Protein AF-A0AAN9AWD2-F1 (afdb_monomer)

Radius of gyration: 81.18 Å; Cα contacts (8 Å, |Δi|>4): 5; chains: 1; bounding box: 191×48×240 Å

Secondary structure (DSSP, 8-state):
--SHHHHHHHHHHHHHHHHHHHHHHHHHHHHHHHHHHHHHHHHHHHHHHHHHHHHHHHHHHHHHHHHHHHHHHHHHHHHHHHHHHHHHHHHHHHHHHHHHHHHHHHHHHHHHHHHHHHHHHHHHHHHHHHHHHHHHHSHHHHHHHHHHHHHHHHHHHHHHHHHHHHHHHHHHHHHHHHS-HHHHHHHHHHHHHHHHHHHHHHHHHHHHHHHHHHHHHHHHHHHTTS------------------------------------------------------------SSHHHHHHHHHHHHHHHHHHHHHHHHHHHHHTS-----------

Structure (mmCIF, N/CA/C/O backbone):
data_AF-A0AAN9AWD2-F1
#
_entry.id   AF-A0AAN9AWD2-F1
#
loop_
_atom_site.group_PDB
_atom_site.id
_atom_site.type_symbol
_atom_site.label_atom_id
_atom_site.label_alt_id
_atom_site.label_comp_id
_atom_site.label_asym_id
_atom_site.label_entity_id
_atom_site.label_seq_id
_atom_site.pdbx_PDB_ins_code
_atom_site.Cartn_x
_atom_site.Cartn_y
_atom_site.Cartn_z
_atom_site.occupancy
_atom_site.B_iso_or_equiv
_atom_site.auth_seq_id
_atom_site.auth_comp_id
_atom_site.auth_asym_id
_atom_site.auth_atom_id
_atom_site.pdbx_PDB_model_num
ATOM 1 N N . MET A 1 1 ? 72.866 20.841 -129.021 1.00 46.72 1 MET A N 1
ATOM 2 C CA . MET A 1 1 ? 72.212 21.629 -127.954 1.00 46.72 1 MET A CA 1
ATOM 3 C C . MET A 1 1 ? 70.687 21.630 -128.129 1.00 46.72 1 MET A C 1
ATOM 5 O O . MET A 1 1 ? 70.101 22.679 -128.305 1.00 46.72 1 MET A O 1
ATOM 9 N N . ALA A 1 2 ? 70.041 20.459 -128.123 1.00 48.72 2 ALA A N 1
ATOM 10 C CA . ALA A 1 2 ? 68.567 20.338 -128.144 1.00 48.72 2 ALA A CA 1
ATOM 11 C C . ALA A 1 2 ? 68.062 19.180 -127.250 1.00 48.72 2 ALA A C 1
ATOM 13 O O . ALA A 1 2 ? 66.876 18.881 -127.195 1.00 48.72 2 ALA A O 1
ATOM 14 N N . VAL A 1 3 ? 68.982 18.507 -126.545 1.00 50.22 3 VAL A N 1
ATOM 15 C CA . VAL A 1 3 ? 68.694 17.358 -125.669 1.00 50.22 3 VAL A CA 1
ATOM 16 C C . VAL A 1 3 ? 68.684 17.779 -124.191 1.00 50.22 3 VAL A C 1
ATOM 18 O O . VAL A 1 3 ? 67.943 17.205 -123.405 1.00 50.22 3 VAL A O 1
ATOM 21 N N . GLN A 1 4 ? 69.406 18.845 -123.820 1.00 47.97 4 GLN A N 1
ATOM 22 C CA . GLN A 1 4 ? 69.358 19.425 -122.467 1.00 47.97 4 GLN A CA 1
ATOM 23 C C . GLN A 1 4 ? 68.056 20.196 -122.182 1.00 47.97 4 GLN A C 1
ATOM 25 O O . GLN A 1 4 ? 67.620 20.247 -121.039 1.00 47.97 4 GLN A O 1
ATOM 30 N N . GLU A 1 5 ? 67.386 20.722 -123.209 1.00 47.81 5 GLU A N 1
ATOM 31 C CA . GLU A 1 5 ? 66.141 21.492 -123.057 1.00 47.81 5 GLU A CA 1
ATOM 32 C C . GLU A 1 5 ? 64.907 20.589 -122.860 1.00 47.81 5 GLU A C 1
ATOM 34 O O . GLU A 1 5 ? 63.977 20.938 -122.139 1.00 47.81 5 GLU A O 1
ATOM 39 N N . LYS A 1 6 ? 64.935 19.357 -123.395 1.00 51.22 6 LYS A N 1
ATOM 40 C CA . LYS A 1 6 ? 63.897 18.344 -123.132 1.00 51.22 6 LYS A CA 1
ATOM 41 C C . LYS A 1 6 ? 63.982 17.717 -121.737 1.00 51.22 6 LYS A C 1
ATOM 43 O O . LYS A 1 6 ? 62.965 17.247 -121.242 1.00 51.22 6 LYS A O 1
ATOM 48 N N . MET A 1 7 ? 65.148 17.735 -121.086 1.00 51.00 7 MET A N 1
ATOM 49 C CA . MET A 1 7 ? 65.260 17.324 -119.680 1.00 51.00 7 MET A CA 1
ATOM 50 C C . MET A 1 7 ? 64.740 18.407 -118.720 1.00 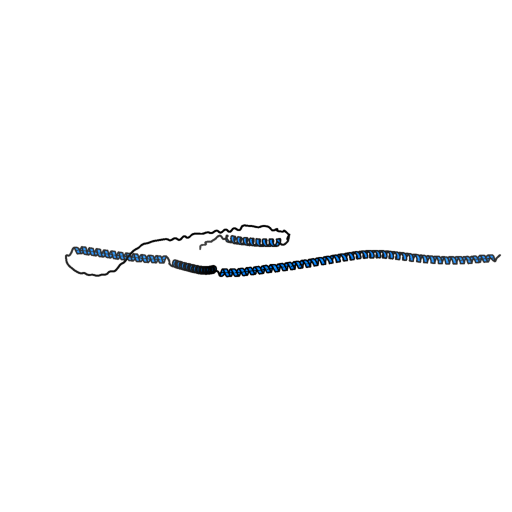51.00 7 MET A C 1
ATOM 52 O O . MET A 1 7 ? 64.152 18.059 -117.704 1.00 51.00 7 MET A O 1
ATOM 56 N N . ALA A 1 8 ? 64.852 19.693 -119.075 1.00 52.12 8 ALA A N 1
ATOM 57 C CA . ALA A 1 8 ? 64.341 20.810 -118.268 1.00 52.12 8 ALA A CA 1
ATOM 58 C C . ALA A 1 8 ? 62.799 20.948 -118.286 1.00 52.12 8 ALA A C 1
ATOM 60 O O . ALA A 1 8 ? 62.205 21.447 -117.332 1.00 52.12 8 ALA A O 1
ATOM 61 N N . LEU A 1 9 ? 62.133 20.482 -119.351 1.00 53.22 9 LEU A N 1
ATOM 62 C CA . LEU A 1 9 ? 60.664 20.439 -119.436 1.00 53.22 9 LEU A CA 1
ATOM 63 C C . LEU A 1 9 ? 60.051 19.224 -118.720 1.00 53.22 9 LEU A C 1
ATOM 65 O O . LEU A 1 9 ? 58.934 19.321 -118.222 1.00 53.22 9 LEU A O 1
ATOM 69 N N . ASN A 1 10 ? 60.785 18.112 -118.598 1.00 54.84 10 ASN A N 1
ATOM 70 C CA . ASN A 1 10 ? 60.328 16.952 -117.823 1.00 54.84 10 ASN A CA 1
ATOM 71 C C . ASN A 1 10 ? 60.440 17.196 -116.306 1.00 54.84 10 ASN A C 1
ATOM 73 O O . ASN A 1 10 ? 59.577 16.766 -115.550 1.00 54.84 10 ASN A O 1
ATOM 77 N N . THR A 1 11 ? 61.427 17.987 -115.864 1.00 57.00 11 THR A N 1
ATOM 78 C CA . THR A 1 11 ? 61.568 18.378 -114.450 1.00 57.00 11 THR A CA 1
ATOM 79 C C . THR A 1 11 ? 60.436 19.270 -113.935 1.00 57.00 11 THR A C 1
ATOM 81 O O . THR A 1 11 ? 60.184 19.278 -112.736 1.00 57.00 11 THR A O 1
ATOM 84 N N . GLY A 1 12 ? 59.742 20.011 -114.811 1.00 64.38 12 GLY A N 1
ATOM 85 C CA . GLY A 1 12 ? 58.582 20.828 -114.427 1.00 64.38 12 GLY A CA 1
ATOM 86 C C . GLY A 1 12 ? 57.340 19.988 -114.114 1.00 64.38 12 GLY A C 1
ATOM 87 O O . GLY A 1 12 ? 56.698 20.200 -113.092 1.00 64.38 12 GLY A O 1
ATOM 88 N N . SER A 1 13 ? 57.056 18.972 -114.939 1.00 72.94 13 SER A N 1
ATOM 89 C CA . SER A 1 13 ? 55.942 18.040 -114.703 1.00 72.94 13 SER A CA 1
ATOM 90 C C . SER A 1 13 ? 56.164 17.160 -113.466 1.00 72.94 13 SER A C 1
ATOM 92 O O . SER A 1 13 ? 55.209 16.856 -112.752 1.00 72.94 13 SER A O 1
ATOM 94 N N . ASP A 1 14 ? 57.412 16.765 -113.195 1.00 76.12 14 ASP A N 1
ATOM 95 C CA . ASP A 1 14 ? 57.769 16.004 -111.991 1.00 76.12 14 ASP A CA 1
ATOM 96 C C . ASP A 1 14 ? 57.648 16.866 -110.718 1.00 76.12 14 ASP A C 1
ATOM 98 O O . ASP A 1 14 ? 57.223 16.373 -109.671 1.00 76.12 14 ASP A O 1
ATOM 102 N N . LEU A 1 15 ? 57.960 18.166 -110.811 1.00 83.31 15 LEU A N 1
ATOM 103 C CA . LEU A 1 15 ? 57.807 19.122 -109.712 1.00 83.31 15 LEU A CA 1
ATOM 104 C C . LEU A 1 15 ? 56.331 19.359 -109.365 1.00 83.31 15 LEU A C 1
ATOM 106 O O . LEU A 1 15 ? 55.978 19.331 -108.189 1.00 83.31 15 LEU A O 1
ATOM 110 N N . ASP A 1 16 ? 55.462 19.526 -110.363 1.00 85.38 16 ASP A N 1
ATOM 111 C CA . ASP A 1 16 ? 54.024 19.708 -110.135 1.00 85.38 16 ASP A CA 1
ATOM 112 C C . ASP A 1 16 ? 53.381 18.457 -109.522 1.00 85.38 16 ASP A C 1
ATOM 114 O O . ASP A 1 16 ? 52.577 18.567 -108.594 1.00 85.38 16 ASP A O 1
ATOM 118 N N . SER A 1 17 ? 53.765 17.257 -109.977 1.00 88.31 17 SER A N 1
ATOM 119 C CA . SER A 1 17 ? 53.310 16.004 -109.359 1.00 88.31 17 SER A CA 1
ATOM 120 C C . SER A 1 17 ? 53.777 15.882 -107.906 1.00 88.31 17 SER A C 1
ATOM 122 O O . SER A 1 17 ? 53.026 15.393 -107.059 1.00 88.31 17 SER A O 1
ATOM 124 N N . LEU A 1 18 ? 55.001 16.324 -107.602 1.00 89.69 18 LEU A N 1
ATOM 125 C CA . LEU A 1 18 ? 55.528 16.340 -106.240 1.00 89.69 18 LEU A CA 1
ATOM 126 C C . LEU A 1 18 ? 54.767 17.338 -105.356 1.00 89.69 18 LEU A C 1
ATOM 128 O O . LEU A 1 18 ? 54.410 16.990 -104.233 1.00 89.69 18 LEU A O 1
ATOM 132 N N . ILE A 1 19 ? 54.469 18.539 -105.863 1.00 91.00 19 ILE A N 1
ATOM 133 C CA . ILE A 1 19 ? 53.670 19.549 -105.151 1.00 91.00 19 ILE A CA 1
ATOM 134 C C . ILE A 1 19 ? 52.285 18.989 -104.813 1.00 91.00 19 ILE A C 1
ATOM 136 O O . ILE A 1 19 ? 51.908 19.003 -103.646 1.00 91.00 19 ILE A O 1
ATOM 140 N N . HIS A 1 20 ? 51.569 18.406 -105.781 1.00 91.81 20 HIS A N 1
ATOM 141 C CA . HIS A 1 20 ? 50.245 17.820 -105.533 1.00 91.81 20 HIS A CA 1
ATOM 142 C C . HIS A 1 20 ? 50.298 16.649 -104.535 1.00 91.81 20 HIS A C 1
ATOM 144 O O . HIS A 1 20 ? 49.398 16.505 -103.707 1.00 91.81 20 HIS A O 1
ATOM 150 N N . SER A 1 21 ? 51.350 15.821 -104.576 1.00 94.62 21 SER A N 1
ATOM 151 C CA . SER A 1 21 ? 51.555 14.744 -103.596 1.00 94.62 21 SER A CA 1
ATOM 152 C C . SER A 1 21 ? 51.760 15.300 -102.187 1.00 94.62 21 SER A C 1
ATOM 154 O O . SER A 1 21 ? 51.121 14.835 -101.246 1.00 94.62 21 SER A O 1
ATOM 156 N N . LEU A 1 22 ? 52.608 16.323 -102.041 1.00 95.00 22 LEU A N 1
ATOM 157 C CA . LEU A 1 22 ? 52.864 16.978 -100.758 1.00 95.00 22 LEU A CA 1
ATOM 158 C C . LEU A 1 22 ? 51.624 17.710 -100.231 1.00 95.00 22 LEU A C 1
ATOM 160 O O . LEU A 1 22 ? 51.347 17.660 -99.035 1.00 95.00 22 LEU A O 1
ATOM 164 N N . GLU A 1 23 ? 50.849 18.358 -101.101 1.00 94.12 23 GLU A N 1
ATOM 165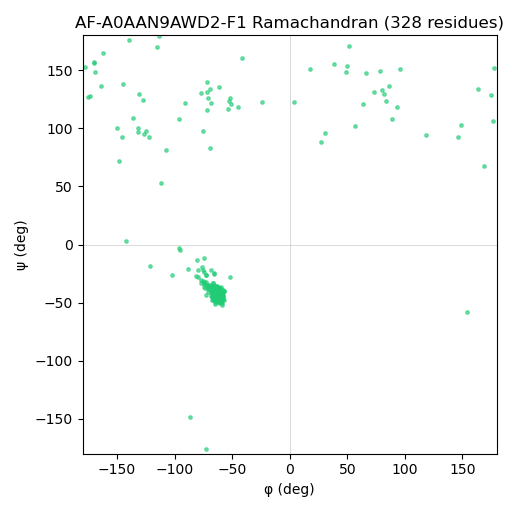 C CA . GLU A 1 23 ? 49.574 18.985 -100.741 1.00 94.12 23 GLU A CA 1
ATOM 166 C C . GLU A 1 23 ? 48.555 17.949 -100.266 1.00 94.12 23 GLU A C 1
ATOM 168 O O . GLU A 1 23 ? 47.894 18.156 -99.246 1.00 94.12 23 GLU A O 1
ATOM 173 N N . TYR A 1 24 ? 48.455 16.813 -100.959 1.00 96.25 24 TYR A N 1
ATOM 174 C CA . TYR A 1 24 ? 47.596 15.711 -100.544 1.00 96.25 24 TYR A CA 1
ATOM 175 C C . TYR A 1 24 ? 48.033 15.134 -99.193 1.00 96.25 24 TYR A C 1
ATOM 177 O O . TYR A 1 24 ? 47.199 14.979 -98.301 1.00 96.25 24 TYR A O 1
ATOM 185 N N . GLU A 1 25 ? 49.325 14.859 -99.005 1.00 96.06 25 GLU A N 1
ATOM 186 C CA . GLU A 1 25 ? 49.872 14.393 -97.726 1.00 96.06 25 GLU A CA 1
ATOM 187 C C . GLU A 1 25 ? 49.603 15.395 -96.599 1.00 96.06 25 GLU A C 1
ATOM 189 O O . GLU A 1 25 ? 49.127 15.004 -95.536 1.00 96.06 25 GLU A O 1
ATOM 194 N N . ASN A 1 26 ? 49.810 16.693 -96.838 1.00 96.44 26 ASN A N 1
ATOM 195 C CA . ASN A 1 26 ? 49.506 17.749 -95.874 1.00 96.44 26 ASN A CA 1
ATOM 196 C C . ASN A 1 26 ? 48.014 17.763 -95.505 1.00 96.44 26 ASN A C 1
ATOM 198 O O . ASN A 1 26 ? 47.667 17.772 -94.326 1.00 96.44 26 ASN A O 1
ATOM 202 N N . GLN A 1 27 ? 47.114 17.643 -96.485 1.00 96.12 27 GLN A N 1
ATOM 203 C CA . GLN A 1 27 ? 45.680 17.501 -96.213 1.00 96.12 27 GLN A CA 1
ATOM 204 C C . GLN A 1 27 ? 45.360 16.254 -95.374 1.00 96.12 27 GLN A C 1
ATOM 206 O O . GLN A 1 27 ? 44.469 16.308 -94.522 1.00 96.12 27 GLN A O 1
ATOM 211 N N . GLN A 1 28 ? 46.064 15.134 -95.580 1.00 97.31 28 GLN A N 1
ATOM 212 C CA . GLN A 1 28 ? 45.913 13.955 -94.720 1.00 97.31 28 GLN A CA 1
ATOM 213 C C . GLN A 1 28 ? 46.422 14.226 -93.298 1.00 97.31 28 GLN A C 1
ATOM 215 O O . GLN A 1 28 ? 45.733 13.870 -92.341 1.00 97.31 28 GLN A O 1
ATOM 220 N N . TYR A 1 29 ? 47.567 14.899 -93.139 1.00 97.50 29 TYR A N 1
ATOM 221 C CA . TYR A 1 29 ? 48.093 15.283 -91.827 1.00 97.50 29 TYR A CA 1
ATOM 222 C C . TYR A 1 29 ? 47.141 16.218 -91.076 1.00 97.50 29 TYR A C 1
ATOM 224 O O . TYR A 1 29 ? 46.846 15.958 -89.912 1.00 97.50 29 TYR A O 1
ATOM 232 N N . VAL A 1 30 ? 46.581 17.238 -91.734 1.00 97.50 30 VAL A N 1
ATOM 233 C CA . VAL A 1 30 ? 45.590 18.145 -91.126 1.00 97.50 30 VAL A CA 1
ATOM 234 C C . VAL A 1 30 ? 44.358 17.373 -90.650 1.00 97.50 30 VAL A C 1
ATOM 236 O O . VAL A 1 30 ? 43.958 17.518 -89.497 1.00 97.50 30 VAL A O 1
ATOM 239 N N . LYS A 1 31 ? 43.802 16.477 -91.476 1.00 97.00 31 LYS A N 1
ATOM 240 C CA . LYS A 1 31 ? 42.659 15.634 -91.078 1.00 97.00 31 LYS A CA 1
ATOM 241 C C . LYS A 1 31 ? 42.978 14.721 -89.894 1.00 97.00 31 LYS A C 1
ATOM 243 O O . LYS A 1 31 ? 42.105 14.473 -89.064 1.00 97.00 31 LYS A O 1
ATOM 248 N N . MET A 1 32 ? 44.197 14.181 -89.822 1.00 97.62 32 MET A N 1
ATOM 249 C CA . MET A 1 32 ? 44.627 13.387 -88.667 1.00 97.62 32 MET A CA 1
ATOM 250 C C . MET A 1 32 ? 44.733 14.251 -87.407 1.00 97.62 32 MET A C 1
ATOM 252 O O . MET A 1 32 ? 44.221 13.842 -86.370 1.00 97.62 32 MET A O 1
ATOM 256 N N . ILE A 1 33 ? 45.308 15.454 -87.505 1.00 97.44 33 ILE A N 1
ATOM 257 C CA . ILE A 1 33 ? 45.404 16.409 -86.389 1.00 97.44 33 ILE A CA 1
ATOM 258 C C . ILE A 1 33 ? 44.009 16.809 -85.888 1.00 97.44 33 ILE A C 1
ATOM 260 O O . ILE A 1 33 ? 43.773 16.828 -84.685 1.00 97.44 33 ILE A O 1
ATOM 264 N N . GLU A 1 34 ? 43.058 17.082 -86.783 1.00 97.25 34 GLU A N 1
ATOM 265 C CA . GLU A 1 34 ? 41.679 17.416 -86.404 1.00 97.25 34 GLU A CA 1
ATOM 266 C C . GLU A 1 34 ? 40.980 16.269 -85.664 1.00 97.25 34 GLU A C 1
ATOM 268 O O . GLU A 1 34 ? 40.330 16.502 -84.643 1.00 97.25 34 GLU A O 1
ATOM 273 N N . LYS A 1 35 ? 41.135 15.026 -86.140 1.00 97.81 35 LYS A N 1
ATOM 274 C CA . LYS A 1 35 ? 40.599 13.839 -85.453 1.00 97.81 35 LYS A CA 1
ATOM 275 C C . LYS A 1 35 ? 41.235 13.641 -84.081 1.00 97.81 35 LYS A C 1
ATOM 277 O O . LYS A 1 35 ? 40.523 13.316 -83.132 1.00 97.81 35 LYS A O 1
ATOM 282 N N . GLU A 1 36 ? 42.543 13.851 -83.969 1.00 97.50 36 GLU A N 1
ATOM 283 C CA . GLU A 1 36 ? 43.247 13.749 -82.693 1.00 97.50 36 GLU A CA 1
ATOM 284 C C . GLU A 1 36 ? 42.786 14.844 -81.724 1.00 97.50 36 GLU A C 1
ATOM 286 O O . GLU A 1 36 ? 42.477 14.550 -80.577 1.00 97.50 36 GLU A O 1
ATOM 291 N N . ASN A 1 37 ? 42.598 16.081 -82.192 1.00 97.75 37 ASN A N 1
ATOM 292 C CA . ASN A 1 37 ? 42.048 17.169 -81.378 1.00 97.75 37 ASN A CA 1
ATOM 293 C C . ASN A 1 37 ? 40.629 16.862 -80.877 1.00 97.75 37 ASN A C 1
ATOM 295 O O . ASN A 1 37 ? 40.328 17.088 -79.707 1.00 97.75 37 ASN A O 1
ATOM 299 N N . GLN A 1 38 ? 39.759 16.305 -81.728 1.00 97.44 38 GLN A N 1
ATOM 300 C CA . GLN A 1 38 ? 38.432 15.841 -81.301 1.00 97.44 38 GLN A CA 1
ATOM 301 C C . GLN A 1 38 ? 38.537 14.729 -80.250 1.00 97.44 38 GLN A C 1
ATOM 303 O O . GLN A 1 38 ? 37.759 14.693 -79.293 1.00 97.44 38 GLN A O 1
ATOM 308 N N . ARG A 1 39 ? 39.507 13.821 -80.405 1.00 98.06 39 ARG A N 1
ATOM 309 C CA . ARG A 1 39 ? 39.756 12.751 -79.439 1.00 98.06 39 ARG A CA 1
ATOM 310 C C . ARG A 1 39 ? 40.259 13.297 -78.103 1.00 98.06 39 ARG A C 1
ATOM 312 O O . ARG A 1 39 ? 39.772 12.836 -77.073 1.00 98.06 39 ARG A O 1
ATOM 319 N N . ILE A 1 40 ? 41.168 14.269 -78.123 1.00 98.00 40 ILE A N 1
ATOM 320 C CA . ILE A 1 40 ? 41.678 14.965 -76.937 1.00 98.00 40 ILE A CA 1
ATOM 321 C C . ILE A 1 40 ? 40.519 15.634 -76.194 1.00 98.00 40 ILE A C 1
ATOM 323 O O . ILE A 1 40 ? 40.304 15.318 -75.030 1.00 98.00 40 ILE A O 1
ATOM 327 N N . GLN A 1 41 ? 39.692 16.433 -76.878 1.00 98.00 41 GLN A N 1
ATOM 328 C CA . GLN A 1 41 ? 38.536 17.103 -76.260 1.00 98.00 41 GLN A CA 1
ATOM 329 C C . GLN A 1 41 ? 37.554 16.117 -75.613 1.00 98.00 41 GLN A C 1
ATOM 331 O O . GLN A 1 41 ? 37.044 16.357 -74.519 1.00 98.00 41 GLN A O 1
ATOM 336 N N . TYR A 1 42 ? 37.289 14.985 -76.272 1.00 98.19 42 TYR A N 1
ATOM 337 C CA . TYR A 1 42 ? 36.441 13.937 -75.705 1.00 98.19 42 TYR A CA 1
ATOM 338 C C . TYR A 1 42 ? 37.046 13.329 -74.431 1.00 98.19 42 TYR A C 1
ATOM 340 O O . TYR A 1 42 ? 36.332 13.096 -73.455 1.00 98.19 42 TYR A O 1
ATOM 348 N N . LEU A 1 43 ? 38.353 13.052 -74.439 1.00 98.19 43 LEU A N 1
ATOM 349 C CA . LEU A 1 43 ? 39.050 12.491 -73.283 1.00 98.19 43 LEU A CA 1
ATOM 350 C C . LEU A 1 43 ? 39.114 13.489 -72.119 1.00 98.19 43 LEU A C 1
ATOM 352 O O . LEU A 1 43 ? 38.864 13.081 -70.989 1.00 98.19 43 LEU A O 1
ATOM 356 N N . GLU A 1 44 ? 39.355 14.773 -72.387 1.00 98.12 44 GLU A N 1
ATOM 357 C CA . GLU A 1 44 ? 39.347 15.848 -71.383 1.00 98.12 44 GLU A CA 1
ATOM 358 C C . GLU A 1 44 ? 37.972 15.990 -70.716 1.00 98.12 44 GLU A C 1
ATOM 360 O O . GLU A 1 44 ? 37.876 16.042 -69.489 1.00 98.12 44 GLU A O 1
ATOM 365 N N . ALA A 1 45 ? 36.888 15.979 -71.501 1.00 97.94 45 ALA A N 1
ATOM 366 C CA . ALA A 1 45 ? 35.529 16.026 -70.960 1.00 97.94 45 ALA A CA 1
ATOM 367 C C . ALA A 1 45 ? 35.229 14.808 -70.066 1.00 97.94 45 ALA A C 1
ATOM 369 O O . ALA A 1 45 ? 34.666 14.949 -68.979 1.00 97.94 45 ALA A O 1
ATOM 370 N N . GLN A 1 46 ? 35.653 13.613 -70.492 1.00 98.31 46 GLN A N 1
ATOM 371 C CA . GLN A 1 46 ? 35.493 12.394 -69.702 1.00 98.31 46 GLN A CA 1
ATOM 372 C C . GLN A 1 46 ? 36.337 12.418 -68.416 1.00 98.31 46 GLN A C 1
ATOM 374 O O . GLN A 1 46 ? 35.899 11.921 -67.376 1.00 98.31 46 GLN A O 1
ATOM 379 N N . GLU A 1 47 ? 37.555 12.956 -68.470 1.00 98.06 47 GLU A N 1
ATOM 380 C CA . GLU A 1 47 ? 38.416 13.125 -67.299 1.00 98.06 47 GLU A CA 1
ATOM 381 C C . GLU A 1 47 ? 37.797 14.101 -66.294 1.00 98.06 47 GLU A C 1
ATOM 383 O O . GLU A 1 47 ? 37.770 13.815 -65.093 1.00 98.06 47 GLU A O 1
ATOM 388 N N . GLN A 1 48 ? 37.227 15.207 -66.776 1.00 98.25 48 GLN A N 1
ATOM 389 C CA . GLN A 1 48 ? 36.538 16.182 -65.938 1.00 98.25 48 GLN A CA 1
ATOM 390 C C . GLN A 1 48 ? 35.312 15.571 -65.242 1.00 98.25 48 GLN A C 1
ATOM 392 O O . GLN A 1 48 ? 35.170 15.724 -64.028 1.00 98.25 48 GLN A O 1
ATOM 397 N N . GLU A 1 49 ? 34.467 14.837 -65.971 1.00 98.31 49 GLU A N 1
ATOM 398 C CA . GLU A 1 49 ? 33.301 14.135 -65.412 1.00 98.31 49 GLU A CA 1
ATOM 399 C C . GLU A 1 49 ? 33.721 13.123 -64.334 1.00 98.31 49 GLU A C 1
ATOM 401 O O . GLU A 1 49 ? 33.185 13.114 -63.224 1.00 98.31 49 GLU A O 1
ATOM 406 N N . LYS A 1 50 ? 34.744 12.306 -64.618 1.00 98.31 50 LYS A N 1
ATOM 407 C CA . LYS A 1 50 ? 35.275 11.340 -63.645 1.00 98.31 50 LYS A CA 1
ATOM 408 C C . LYS A 1 50 ? 35.855 12.026 -62.415 1.00 98.31 50 LYS A C 1
ATOM 410 O O . LYS A 1 50 ? 35.658 11.538 -61.306 1.00 98.31 50 LYS A O 1
ATOM 415 N N . THR A 1 51 ? 36.548 13.147 -62.589 1.00 98.19 51 THR A N 1
ATOM 416 C CA . THR A 1 51 ? 37.111 13.919 -61.475 1.00 98.19 51 THR A CA 1
ATOM 417 C C . THR A 1 51 ? 36.002 14.464 -60.577 1.00 98.19 51 THR A C 1
ATOM 419 O O . THR A 1 51 ? 36.087 14.324 -59.358 1.00 98.19 51 THR A O 1
ATOM 422 N N . GLN A 1 52 ? 34.924 14.999 -61.158 1.00 98.31 52 GLN A N 1
ATOM 423 C CA . GLN A 1 52 ? 33.750 15.444 -60.401 1.00 98.31 52 GLN A CA 1
ATOM 424 C C . GLN A 1 52 ? 33.116 14.285 -59.620 1.00 98.31 52 GLN A C 1
ATOM 426 O O . GLN A 1 52 ? 32.967 14.382 -58.401 1.00 98.31 52 GLN A O 1
ATOM 431 N N . ALA A 1 53 ? 32.864 13.149 -60.274 1.00 98.38 53 ALA A N 1
ATOM 432 C CA . ALA A 1 53 ? 32.321 11.962 -59.614 1.00 98.38 53 ALA A CA 1
ATOM 433 C C . ALA A 1 53 ? 33.215 11.467 -58.458 1.00 98.38 53 ALA A C 1
ATOM 435 O O . ALA A 1 53 ? 32.716 11.096 -57.396 1.00 98.38 53 ALA A O 1
ATOM 436 N N . ILE A 1 54 ? 34.545 11.506 -58.619 1.00 98.25 54 ILE A N 1
ATOM 437 C CA . ILE A 1 54 ? 35.495 11.170 -57.546 1.00 98.25 54 ILE A CA 1
ATOM 438 C C . ILE A 1 54 ? 35.333 12.123 -56.357 1.00 98.25 54 ILE A C 1
ATOM 440 O O . ILE A 1 54 ? 35.285 11.657 -55.219 1.00 98.25 54 ILE A O 1
ATOM 444 N N . THR A 1 55 ? 35.214 13.433 -56.589 1.00 98.19 55 THR A N 1
ATOM 445 C CA . THR A 1 55 ? 35.043 14.409 -55.496 1.00 98.19 55 THR A CA 1
ATOM 446 C C . THR A 1 55 ? 33.716 14.243 -54.748 1.00 98.19 55 THR A C 1
ATOM 448 O O . THR A 1 55 ? 33.678 14.348 -53.517 1.00 98.19 55 THR A O 1
ATOM 451 N N . GLU A 1 56 ? 32.634 13.909 -55.455 1.00 98.44 56 GLU A N 1
ATOM 452 C CA . GLU A 1 56 ? 31.330 13.618 -54.847 1.00 98.44 56 GLU A CA 1
ATOM 453 C C . GLU A 1 56 ? 31.385 12.350 -53.992 1.00 98.44 56 GLU A C 1
ATOM 455 O O . GLU A 1 56 ? 30.943 12.352 -52.840 1.00 98.44 56 GLU A O 1
ATOM 460 N N . LEU A 1 57 ? 31.998 11.283 -54.516 1.00 98.38 57 LEU A N 1
ATOM 461 C CA . LEU A 1 57 ? 32.199 10.034 -53.782 1.00 98.38 57 LEU A CA 1
ATOM 462 C C . LEU A 1 57 ? 33.084 10.230 -52.547 1.00 98.38 57 LEU A C 1
ATOM 464 O O . LEU A 1 57 ? 32.774 9.685 -51.490 1.00 98.38 57 LEU A O 1
ATOM 468 N N . GLN A 1 58 ? 34.144 11.036 -52.641 1.00 98.31 58 GLN A N 1
ATOM 469 C CA . GLN A 1 58 ? 34.986 11.387 -51.493 1.00 98.31 58 GLN A CA 1
ATOM 470 C C . GLN A 1 58 ? 34.189 12.133 -50.418 1.00 98.31 58 GLN A C 1
ATOM 472 O O . GLN A 1 58 ? 34.272 11.784 -49.242 1.00 98.31 58 GLN A O 1
ATOM 477 N N . THR A 1 59 ? 33.361 13.103 -50.812 1.00 98.31 59 THR A N 1
ATOM 478 C CA . THR A 1 59 ? 32.493 13.837 -49.878 1.00 98.31 59 THR A CA 1
ATOM 479 C C . THR A 1 59 ? 31.488 12.896 -49.208 1.00 98.31 59 THR A C 1
ATOM 481 O O . THR A 1 59 ? 31.345 12.898 -47.984 1.00 98.31 59 THR A O 1
ATOM 484 N N . CYS A 1 60 ? 30.842 12.025 -49.987 1.00 98.44 60 CYS A N 1
ATOM 485 C CA . CYS A 1 60 ? 29.929 11.007 -49.470 1.00 98.44 60 CYS A CA 1
ATOM 486 C C . CYS A 1 60 ? 30.624 10.085 -48.455 1.00 98.44 60 CYS A C 1
ATOM 488 O O . CYS A 1 60 ? 30.100 9.867 -47.362 1.00 98.44 60 CYS A O 1
ATOM 490 N N . LEU A 1 61 ? 31.835 9.617 -48.769 1.00 98.38 61 LEU A N 1
ATOM 491 C CA . LEU A 1 61 ? 32.633 8.775 -47.883 1.00 98.38 61 LEU A CA 1
ATOM 492 C C . LEU A 1 61 ? 32.970 9.493 -46.570 1.00 98.38 61 LEU A C 1
ATOM 494 O O . LEU A 1 61 ? 32.771 8.918 -45.502 1.00 98.38 61 LEU A O 1
ATOM 498 N N . THR A 1 62 ? 33.381 10.765 -46.616 1.00 98.31 62 THR A N 1
ATOM 499 C CA . THR A 1 62 ? 33.653 11.537 -45.388 1.00 98.31 62 THR A CA 1
ATOM 500 C C . THR A 1 62 ? 32.415 11.726 -44.508 1.00 98.31 62 THR A C 1
ATOM 502 O O . THR A 1 62 ? 32.517 11.649 -43.281 1.00 98.31 62 THR A O 1
ATOM 505 N N . ASN A 1 63 ? 31.234 11.906 -45.109 1.00 98.44 63 ASN A N 1
ATOM 506 C CA . ASN A 1 63 ? 29.976 12.007 -44.367 1.00 98.44 63 ASN A CA 1
ATOM 507 C C . ASN A 1 63 ? 29.609 10.668 -43.714 1.00 98.44 63 ASN A C 1
ATOM 509 O O . ASN A 1 63 ? 29.289 10.632 -42.528 1.00 98.44 63 ASN A O 1
ATOM 513 N N . LEU A 1 64 ? 29.746 9.557 -44.445 1.00 98.44 64 LEU A N 1
ATOM 514 C CA . LEU A 1 64 ? 29.514 8.214 -43.905 1.00 98.44 64 LEU A CA 1
ATOM 515 C C . LEU A 1 64 ? 30.469 7.880 -42.750 1.00 98.44 64 LEU A C 1
ATOM 517 O O . LEU A 1 64 ? 30.059 7.263 -41.763 1.00 98.44 64 LEU A O 1
ATOM 521 N N . GLU A 1 65 ? 31.732 8.304 -42.823 1.00 98.50 65 GLU A N 1
ATOM 522 C CA . GLU A 1 65 ? 32.682 8.155 -41.718 1.00 98.50 65 GLU A CA 1
ATOM 523 C C . GLU A 1 65 ? 32.272 8.963 -40.481 1.00 98.50 65 GLU A C 1
ATOM 525 O O . GLU A 1 65 ? 32.386 8.473 -39.350 1.00 98.50 65 GLU A O 1
ATOM 530 N N . LEU A 1 66 ? 31.796 10.197 -40.674 1.00 98.44 66 LEU A N 1
ATOM 531 C CA . LEU A 1 66 ? 31.308 11.045 -39.589 1.00 98.44 66 LEU A CA 1
ATOM 532 C C . LEU A 1 66 ? 30.068 10.435 -38.925 1.00 98.44 66 LEU A C 1
ATOM 534 O O . LEU A 1 66 ? 30.027 10.318 -37.697 1.00 98.44 66 LEU A O 1
ATOM 538 N N . ASP A 1 67 ? 29.106 9.976 -39.722 1.00 98.44 67 ASP A N 1
ATOM 539 C CA . ASP A 1 67 ? 27.893 9.314 -39.239 1.00 98.44 67 ASP A CA 1
ATOM 540 C C . ASP A 1 67 ? 28.222 8.023 -38.491 1.00 98.44 67 ASP A C 1
ATOM 542 O O . ASP A 1 67 ? 27.696 7.775 -37.405 1.00 98.44 67 ASP A O 1
ATOM 546 N N . THR A 1 68 ? 29.170 7.233 -38.997 1.00 98.56 68 THR A N 1
ATOM 547 C CA . THR A 1 68 ? 29.648 6.019 -38.321 1.00 98.56 68 THR A CA 1
ATOM 548 C C . THR A 1 68 ? 30.258 6.345 -36.956 1.00 98.56 68 THR A C 1
ATOM 550 O O . THR A 1 68 ? 29.945 5.685 -35.960 1.00 98.56 68 THR A O 1
ATOM 553 N N . LYS A 1 69 ? 31.082 7.399 -36.862 1.00 98.69 69 LYS A N 1
ATOM 554 C CA . LYS A 1 69 ? 31.656 7.864 -35.585 1.00 98.69 69 LYS A CA 1
ATOM 555 C C . LYS A 1 69 ? 30.570 8.349 -34.621 1.00 98.69 69 LYS A C 1
ATOM 557 O O . LYS A 1 69 ? 30.630 8.028 -33.432 1.00 98.69 69 LYS A O 1
ATOM 562 N N . ASN A 1 70 ? 29.577 9.088 -35.110 1.00 98.50 70 ASN A N 1
ATOM 563 C CA . ASN A 1 70 ? 28.464 9.583 -34.299 1.00 98.50 70 ASN A CA 1
ATOM 564 C C . ASN A 1 70 ? 27.594 8.437 -33.770 1.00 98.50 70 ASN A C 1
ATOM 566 O O . ASN A 1 70 ? 27.341 8.367 -32.565 1.00 98.50 70 ASN A O 1
ATOM 570 N N . ASN A 1 71 ? 27.225 7.491 -34.633 1.00 98.56 71 ASN A N 1
ATOM 571 C CA . ASN A 1 71 ? 26.464 6.301 -34.260 1.00 98.56 71 ASN A CA 1
ATOM 572 C C . ASN A 1 71 ? 27.221 5.443 -33.241 1.00 98.56 71 ASN A C 1
ATOM 574 O O . ASN A 1 71 ? 26.639 4.991 -32.255 1.00 98.56 71 ASN A O 1
ATOM 578 N N . HIS A 1 72 ? 28.535 5.270 -33.413 1.00 98.56 72 HIS A N 1
ATOM 579 C CA . HIS A 1 72 ? 29.355 4.552 -32.440 1.00 98.56 72 HIS A CA 1
ATOM 580 C C . HIS A 1 72 ? 29.359 5.240 -31.065 1.00 98.56 72 HIS A C 1
ATOM 582 O O . HIS A 1 72 ? 29.166 4.576 -30.046 1.00 98.56 72 HIS A O 1
ATOM 588 N N . ARG A 1 73 ? 29.508 6.573 -31.017 1.00 98.62 73 ARG A N 1
ATOM 589 C CA . ARG A 1 73 ? 29.432 7.342 -29.760 1.00 98.62 73 ARG A CA 1
ATOM 590 C C . ARG A 1 73 ? 28.080 7.169 -29.069 1.00 98.62 73 ARG A C 1
ATOM 592 O O . ARG A 1 73 ? 28.047 6.940 -27.861 1.00 98.62 73 ARG A O 1
ATOM 599 N N . GLN A 1 74 ? 26.982 7.236 -29.822 1.00 98.44 74 GLN A N 1
ATOM 600 C CA . GLN A 1 74 ? 25.637 7.015 -29.283 1.00 98.44 74 GLN A CA 1
ATOM 601 C C . GLN A 1 74 ? 25.463 5.589 -28.754 1.00 98.44 74 GLN A C 1
ATOM 603 O O . GLN A 1 74 ? 24.924 5.404 -27.667 1.00 98.44 74 GLN A O 1
ATOM 608 N N . LEU A 1 75 ? 25.969 4.581 -29.468 1.00 98.56 75 LEU A N 1
ATOM 609 C CA . LEU A 1 75 ? 25.915 3.187 -29.028 1.00 98.56 75 LEU A CA 1
ATOM 610 C C . LEU A 1 75 ? 26.668 2.983 -27.709 1.00 98.56 75 LEU A C 1
ATOM 612 O O . LEU A 1 75 ? 26.139 2.355 -26.791 1.00 98.56 75 LEU A O 1
ATOM 616 N N . VAL A 1 76 ? 27.876 3.540 -27.588 1.00 98.69 76 VAL A N 1
ATOM 617 C CA . VAL A 1 76 ? 28.666 3.477 -26.349 1.00 98.69 76 VAL A CA 1
ATOM 618 C C . VAL A 1 76 ? 27.939 4.189 -25.206 1.00 98.69 76 VAL A C 1
ATOM 620 O O . VAL A 1 76 ? 27.837 3.638 -24.110 1.00 98.69 76 VAL A O 1
ATOM 623 N N . HIS A 1 77 ? 27.377 5.373 -25.460 1.00 98.56 77 HIS A N 1
ATOM 624 C CA . HIS A 1 77 ? 26.589 6.100 -24.467 1.00 98.56 77 HIS A CA 1
ATOM 625 C C . HIS A 1 77 ? 25.372 5.289 -23.996 1.00 98.56 77 HIS A C 1
ATOM 627 O O . HIS A 1 77 ? 25.193 5.087 -22.796 1.00 98.56 77 HIS A O 1
ATOM 633 N N . ASN A 1 78 ? 24.588 4.742 -24.927 1.00 98.56 78 ASN A N 1
ATOM 634 C CA . ASN A 1 78 ? 23.413 3.927 -24.623 1.00 98.56 78 ASN A CA 1
ATOM 635 C C . ASN A 1 78 ? 23.779 2.663 -23.838 1.00 98.56 78 ASN A C 1
ATOM 637 O O . ASN A 1 78 ? 23.070 2.294 -22.901 1.00 98.56 78 ASN A O 1
ATOM 641 N N . LYS A 1 79 ? 24.905 2.022 -24.172 1.00 98.69 79 LYS A N 1
ATOM 642 C CA . LYS A 1 79 ? 25.424 0.870 -23.428 1.00 98.69 79 LYS A CA 1
ATOM 643 C C . LYS A 1 79 ? 25.738 1.240 -21.976 1.00 98.69 79 LYS A C 1
ATOM 645 O O . LYS A 1 79 ? 25.276 0.550 -21.068 1.00 98.69 79 LYS A O 1
ATOM 650 N N . ASN A 1 80 ? 26.454 2.341 -21.753 1.00 98.44 80 ASN A N 1
ATOM 651 C CA . ASN A 1 80 ? 26.801 2.808 -20.408 1.00 98.44 80 ASN A CA 1
ATOM 652 C C . ASN A 1 80 ? 25.549 3.169 -19.593 1.00 98.44 80 ASN A C 1
ATOM 654 O O . ASN A 1 80 ? 25.437 2.795 -18.425 1.00 98.44 80 ASN A O 1
ATOM 658 N N . THR A 1 81 ? 24.575 3.838 -20.215 1.00 98.56 81 THR A N 1
ATOM 659 C CA . THR A 1 81 ? 23.286 4.161 -19.587 1.00 98.56 81 THR A CA 1
ATOM 660 C C . THR A 1 81 ? 22.522 2.893 -19.208 1.00 98.56 81 THR A C 1
ATOM 662 O O . THR A 1 81 ? 22.028 2.783 -18.088 1.00 98.56 81 THR A O 1
ATOM 665 N N . LEU A 1 82 ? 22.477 1.892 -20.090 1.00 98.50 82 LEU A N 1
ATOM 666 C CA . LEU A 1 82 ? 21.825 0.612 -19.818 1.00 98.50 82 LEU A CA 1
ATOM 667 C C . LEU A 1 82 ? 22.505 -0.157 -18.674 1.00 98.50 82 LEU A C 1
ATOM 669 O O . LEU A 1 82 ? 21.821 -0.733 -17.829 1.00 98.50 82 LEU A O 1
ATOM 673 N N . GLU A 1 83 ? 23.836 -0.158 -18.609 1.00 98.56 83 GLU A N 1
ATOM 674 C CA . GLU A 1 83 ? 24.580 -0.750 -17.492 1.00 98.56 83 GLU A CA 1
ATOM 675 C C . GLU A 1 83 ? 24.319 -0.016 -16.170 1.00 98.56 83 GLU A C 1
ATOM 677 O O . GLU A 1 83 ? 24.115 -0.664 -15.141 1.00 98.56 83 GLU A O 1
ATOM 682 N N . SER A 1 84 ? 24.258 1.319 -16.196 1.00 98.50 84 SER A N 1
ATOM 683 C CA . SER A 1 84 ? 23.890 2.134 -15.033 1.00 98.50 84 SER A CA 1
ATOM 684 C C . SER A 1 84 ? 22.480 1.797 -14.536 1.00 98.50 84 SER A C 1
ATOM 686 O O . SER A 1 84 ? 22.298 1.449 -13.370 1.00 98.50 84 SER A O 1
ATOM 688 N N . LEU A 1 85 ? 21.493 1.760 -15.438 1.00 98.50 85 LEU A N 1
ATOM 689 C CA . LEU A 1 85 ? 20.110 1.404 -15.106 1.00 98.50 85 LEU A CA 1
ATOM 690 C C . LEU A 1 85 ? 19.986 -0.020 -14.551 1.00 98.50 85 LEU A C 1
ATOM 692 O O . LEU A 1 85 ? 19.212 -0.250 -13.621 1.00 98.50 85 LEU A O 1
ATOM 696 N N . LYS A 1 86 ? 20.765 -0.980 -15.068 1.00 98.69 86 LYS A N 1
ATOM 697 C CA . LYS A 1 86 ? 20.824 -2.341 -14.510 1.00 98.69 86 LYS A CA 1
ATOM 698 C C . LYS A 1 86 ? 21.313 -2.332 -13.060 1.00 98.69 86 LYS A C 1
ATOM 700 O O . LYS A 1 86 ? 20.689 -2.984 -12.225 1.00 98.69 86 LYS A O 1
ATOM 705 N N . LYS A 1 87 ? 22.367 -1.569 -12.748 1.00 98.69 87 LYS A N 1
ATOM 706 C CA . LYS A 1 87 ? 22.877 -1.420 -11.372 1.00 98.69 87 LYS A CA 1
ATOM 707 C C . LYS A 1 87 ? 21.837 -0.767 -10.458 1.00 98.69 87 LYS A C 1
ATOM 709 O O . LYS A 1 87 ? 21.561 -1.284 -9.376 1.00 98.69 87 LYS A O 1
ATOM 714 N N . THR A 1 88 ? 21.189 0.308 -10.909 1.00 98.56 88 THR A N 1
ATOM 715 C CA . THR A 1 88 ? 20.109 0.955 -10.148 1.00 98.56 88 THR A CA 1
ATOM 716 C C . THR A 1 88 ? 18.958 -0.013 -9.878 1.00 98.56 88 THR A C 1
ATOM 718 O O . THR A 1 88 ? 18.498 -0.108 -8.743 1.00 98.56 88 THR A O 1
ATOM 721 N N . LYS A 1 89 ? 18.538 -0.801 -10.876 1.00 98.62 89 LYS A N 1
ATOM 722 C CA . LYS A 1 89 ? 17.500 -1.827 -10.704 1.00 98.62 89 LYS A CA 1
ATOM 723 C C . LYS A 1 89 ? 17.881 -2.854 -9.635 1.00 98.62 89 LYS A C 1
ATOM 725 O O . LYS A 1 89 ? 17.040 -3.189 -8.808 1.00 98.62 89 LYS A O 1
ATOM 730 N N . THR A 1 90 ? 19.124 -3.341 -9.628 1.00 98.62 90 THR A N 1
ATOM 731 C CA . THR A 1 90 ? 19.574 -4.309 -8.611 1.00 98.62 90 THR A CA 1
ATOM 732 C C . THR A 1 90 ? 19.567 -3.725 -7.199 1.00 98.62 90 THR A C 1
ATOM 734 O O . THR A 1 90 ? 19.149 -4.404 -6.267 1.00 98.62 90 THR A O 1
ATOM 737 N N . VAL A 1 91 ? 19.953 -2.454 -7.043 1.00 98.62 91 VAL A N 1
ATOM 738 C CA . VAL A 1 91 ? 19.926 -1.758 -5.745 1.00 98.62 91 VAL A CA 1
ATOM 739 C C . VAL A 1 91 ? 18.488 -1.562 -5.262 1.00 98.62 91 VAL A C 1
ATOM 741 O O . VAL A 1 91 ? 18.176 -1.869 -4.115 1.00 98.62 91 VAL A O 1
ATOM 744 N N . LEU A 1 92 ? 17.585 -1.123 -6.142 1.00 98.56 92 LEU A N 1
ATOM 745 C CA . LEU A 1 92 ? 16.168 -0.967 -5.804 1.00 98.56 92 LEU A CA 1
ATOM 746 C C . LEU A 1 92 ? 15.509 -2.298 -5.426 1.00 98.56 92 LEU A C 1
ATOM 748 O O . LEU A 1 92 ? 14.696 -2.328 -4.505 1.00 98.56 92 LEU A O 1
ATOM 752 N N . GLN A 1 93 ? 15.878 -3.396 -6.089 1.00 98.75 93 GLN A N 1
ATOM 753 C CA . GLN A 1 93 ? 15.407 -4.727 -5.711 1.00 98.75 93 GLN A CA 1
ATOM 754 C C . GLN A 1 93 ? 15.886 -5.106 -4.304 1.00 98.75 93 GLN A C 1
ATOM 756 O O . GLN A 1 93 ? 15.072 -5.508 -3.481 1.00 98.75 93 GLN A O 1
ATOM 761 N N . ALA A 1 94 ? 17.168 -4.897 -3.992 1.00 98.50 94 ALA A N 1
ATOM 762 C CA . ALA A 1 94 ? 17.701 -5.168 -2.657 1.00 98.50 94 ALA A CA 1
ATOM 763 C C . ALA A 1 94 ? 17.005 -4.331 -1.567 1.00 98.50 94 ALA A C 1
ATOM 765 O O . ALA A 1 94 ? 16.699 -4.849 -0.494 1.00 98.50 94 ALA A O 1
ATOM 766 N N . HIS A 1 95 ? 16.698 -3.057 -1.843 1.00 98.62 95 HIS A N 1
ATOM 767 C CA . HIS A 1 95 ? 15.922 -2.217 -0.924 1.00 98.62 95 HIS A CA 1
ATOM 768 C C . HIS A 1 95 ? 14.492 -2.721 -0.729 1.00 98.62 95 HIS A C 1
ATOM 770 O O . HIS A 1 95 ? 14.016 -2.759 0.404 1.00 98.62 95 HIS A O 1
ATOM 776 N N . ARG A 1 96 ? 13.814 -3.131 -1.807 1.00 98.50 96 ARG A N 1
ATOM 777 C CA . ARG A 1 96 ? 12.479 -3.735 -1.725 1.00 98.50 96 ARG A CA 1
ATOM 778 C C . ARG A 1 96 ? 12.496 -4.986 -0.848 1.00 98.50 96 ARG A C 1
ATOM 780 O O . ARG A 1 96 ? 11.643 -5.116 0.023 1.00 98.50 96 ARG A O 1
ATOM 787 N N . ASP A 1 97 ? 13.467 -5.868 -1.056 1.00 98.62 97 ASP A N 1
ATOM 788 C CA . ASP A 1 97 ? 13.585 -7.115 -0.300 1.00 98.62 97 ASP A CA 1
ATOM 789 C C . ASP A 1 97 ? 13.908 -6.845 1.182 1.00 98.62 97 ASP A C 1
ATOM 791 O O . ASP A 1 97 ? 13.392 -7.524 2.067 1.00 98.62 97 ASP A O 1
ATOM 795 N N . ALA A 1 98 ? 14.720 -5.824 1.478 1.00 98.69 98 ALA A N 1
ATOM 796 C CA . ALA A 1 98 ? 15.005 -5.401 2.849 1.00 98.69 98 ALA A CA 1
ATOM 797 C C . ALA A 1 98 ? 13.763 -4.836 3.560 1.00 98.69 98 ALA A C 1
ATOM 799 O O . ALA A 1 98 ? 13.498 -5.203 4.703 1.00 98.69 98 ALA A O 1
ATOM 800 N N . LEU A 1 99 ? 12.981 -3.989 2.882 1.00 98.69 99 LEU A N 1
ATOM 801 C CA . LEU A 1 99 ? 11.726 -3.450 3.421 1.00 98.69 99 LEU A CA 1
ATOM 802 C C . LEU A 1 99 ? 10.684 -4.548 3.645 1.00 98.69 99 LEU A C 1
ATOM 804 O O . LEU A 1 99 ? 9.992 -4.534 4.658 1.00 98.69 99 LEU A O 1
ATOM 808 N N . GLN A 1 100 ? 10.601 -5.519 2.735 1.00 98.75 100 GLN A N 1
ATOM 809 C CA . GLN A 1 100 ? 9.719 -6.673 2.889 1.00 98.75 100 GLN A CA 1
ATOM 810 C C . GLN A 1 100 ? 10.068 -7.478 4.150 1.00 98.75 100 GLN A C 1
ATOM 812 O O . GLN A 1 100 ? 9.183 -7.793 4.937 1.00 98.75 100 GLN A O 1
ATOM 817 N N . LYS A 1 101 ? 11.359 -7.728 4.400 1.00 98.75 101 LYS A N 1
ATOM 818 C CA . LYS A 1 101 ? 11.811 -8.389 5.636 1.00 98.75 101 LYS A CA 1
ATOM 819 C C . LYS A 1 101 ? 11.498 -7.575 6.891 1.00 98.75 101 LYS A C 1
ATOM 821 O O . LYS A 1 101 ? 11.115 -8.146 7.903 1.00 98.75 101 LYS A O 1
ATOM 826 N N . GLN A 1 102 ? 11.655 -6.251 6.842 1.00 98.69 102 GLN A N 1
ATOM 827 C CA . GLN A 1 102 ? 11.286 -5.380 7.965 1.00 98.69 102 GLN A CA 1
ATOM 828 C C . GLN A 1 102 ? 9.788 -5.444 8.270 1.00 98.69 102 GLN A C 1
ATOM 830 O O . GLN A 1 102 ? 9.412 -5.514 9.436 1.00 98.69 102 GLN A O 1
ATOM 835 N N . LEU A 1 103 ? 8.944 -5.464 7.236 1.00 98.62 103 LEU A N 1
ATOM 836 C CA . LEU A 1 103 ? 7.502 -5.637 7.391 1.00 98.62 103 LEU A CA 1
ATOM 837 C C . LEU A 1 103 ? 7.172 -6.979 8.060 1.00 98.62 103 LEU A C 1
ATOM 839 O O . LEU A 1 103 ? 6.393 -7.005 9.005 1.00 98.62 103 LEU A O 1
ATOM 843 N N . GLU A 1 104 ? 7.784 -8.069 7.595 1.00 98.75 104 GLU A N 1
ATOM 844 C CA . GLU A 1 104 ? 7.574 -9.414 8.147 1.00 98.75 104 GLU A CA 1
ATOM 845 C C . GLU A 1 104 ? 7.995 -9.506 9.622 1.00 98.75 104 GLU A C 1
ATOM 847 O O . GLU A 1 104 ? 7.269 -10.089 10.425 1.00 98.75 104 GLU A O 1
ATOM 852 N N . MET A 1 105 ? 9.114 -8.879 10.007 1.00 98.69 105 MET A N 1
ATOM 853 C CA . MET A 1 105 ? 9.538 -8.814 11.414 1.00 98.69 105 MET A CA 1
ATOM 854 C C . MET A 1 105 ? 8.545 -8.028 12.278 1.00 98.69 105 MET A C 1
ATOM 856 O O . MET A 1 105 ? 8.147 -8.513 13.330 1.00 98.69 105 MET A O 1
ATOM 860 N N . LEU A 1 106 ? 8.091 -6.857 11.820 1.00 98.75 106 LEU A N 1
ATOM 861 C CA . LEU A 1 106 ? 7.113 -6.052 12.564 1.00 98.75 106 LEU A CA 1
ATOM 862 C C . LEU A 1 106 ? 5.760 -6.759 12.707 1.00 98.75 106 LEU A C 1
ATOM 864 O O . LEU A 1 106 ? 5.097 -6.621 13.731 1.00 98.75 106 LEU A O 1
ATOM 868 N N . GLN A 1 107 ? 5.336 -7.509 11.688 1.00 98.69 107 GLN A N 1
ATOM 869 C CA . GLN A 1 107 ? 4.129 -8.334 11.765 1.00 98.69 107 GLN A CA 1
ATOM 870 C C . GLN A 1 107 ? 4.283 -9.438 12.811 1.00 98.69 107 GLN A C 1
ATOM 872 O O . GLN A 1 107 ? 3.389 -9.619 13.632 1.00 98.69 107 GLN A O 1
ATOM 877 N N . PHE A 1 108 ? 5.430 -10.120 12.817 1.00 98.75 108 PHE A N 1
ATOM 878 C CA . PHE A 1 108 ? 5.733 -11.143 13.810 1.00 98.75 108 PHE A CA 1
ATOM 879 C C . PHE A 1 108 ? 5.725 -10.580 15.241 1.00 98.75 108 PHE A C 1
ATOM 881 O O . PHE A 1 108 ? 5.041 -11.129 16.100 1.00 98.75 108 PHE A O 1
ATOM 888 N N . GLU A 1 109 ? 6.412 -9.458 15.480 1.00 98.75 109 GLU A N 1
ATOM 889 C CA . GLU A 1 109 ? 6.433 -8.779 16.786 1.00 98.75 109 GLU A CA 1
ATOM 890 C C . GLU A 1 109 ? 5.027 -8.345 17.227 1.00 98.75 109 GLU A C 1
ATOM 892 O O . GLU A 1 109 ? 4.659 -8.491 18.393 1.00 98.75 109 GLU A O 1
ATOM 897 N N . ASN A 1 110 ? 4.207 -7.836 16.301 1.00 98.62 110 ASN A N 1
ATOM 898 C CA . ASN A 1 110 ? 2.834 -7.445 16.612 1.00 98.62 110 ASN A CA 1
ATOM 899 C C . ASN A 1 110 ? 1.965 -8.647 16.996 1.00 98.62 110 ASN A C 1
ATOM 901 O O . ASN A 1 110 ? 1.196 -8.565 17.952 1.00 98.62 110 ASN A O 1
ATOM 905 N N . ASP A 1 111 ? 2.087 -9.760 16.274 1.00 98.69 111 ASP A N 1
ATOM 906 C CA . ASP A 1 111 ? 1.344 -10.982 16.572 1.00 98.69 111 ASP A CA 1
AT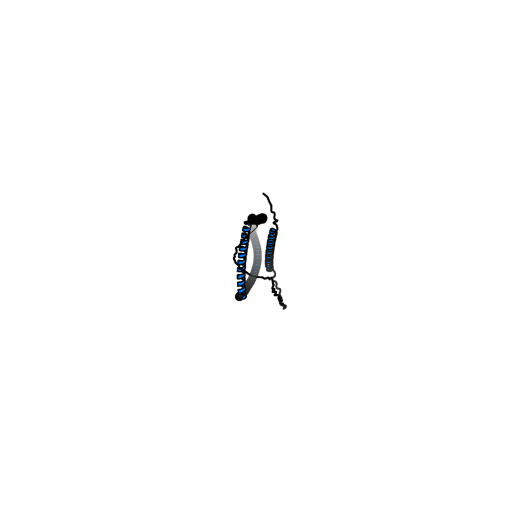OM 907 C C . ASP A 1 111 ? 1.779 -11.612 17.904 1.00 98.69 111 ASP A C 1
ATOM 909 O O . ASP A 1 111 ? 0.944 -12.170 18.619 1.00 98.69 111 ASP A O 1
ATOM 913 N N . GLU A 1 112 ? 3.058 -11.496 18.266 1.00 98.75 112 GLU A N 1
ATOM 914 C CA . GLU A 1 112 ? 3.572 -11.897 19.578 1.00 98.75 112 GLU A CA 1
ATOM 915 C C . GLU A 1 112 ? 2.973 -11.036 20.698 1.00 98.75 112 GLU A C 1
ATOM 917 O O . GLU A 1 112 ? 2.339 -11.580 21.601 1.00 98.75 112 GLU A O 1
ATOM 922 N N . GLN A 1 113 ? 3.029 -9.704 20.584 1.00 98.62 113 GLN A N 1
ATOM 923 C CA . GLN A 1 113 ? 2.410 -8.791 21.558 1.00 98.62 113 GLN A CA 1
ATOM 924 C C . GLN A 1 113 ? 0.900 -9.012 21.695 1.00 98.62 113 GLN A C 1
ATOM 926 O O . GLN A 1 113 ? 0.351 -9.001 22.795 1.00 98.62 113 GLN A O 1
ATOM 931 N N . ARG A 1 114 ? 0.199 -9.236 20.576 1.00 98.62 114 ARG A N 1
ATOM 932 C CA . ARG A 1 114 ? -1.236 -9.550 20.596 1.00 98.62 114 ARG A CA 1
ATOM 933 C C . ARG A 1 114 ? -1.518 -10.835 21.365 1.00 98.62 114 ARG A C 1
ATOM 935 O O . ARG A 1 114 ? -2.511 -10.884 22.083 1.00 98.62 114 ARG A O 1
ATOM 942 N N . ARG A 1 115 ? -0.665 -11.853 21.226 1.00 98.81 115 ARG A N 1
ATOM 943 C CA . ARG A 1 115 ? -0.785 -13.106 21.980 1.00 98.81 115 ARG A CA 1
ATOM 944 C C . ARG A 1 115 ? -0.566 -12.880 23.475 1.00 98.81 115 ARG A C 1
ATOM 946 O O . ARG A 1 115 ? -1.379 -13.343 24.262 1.00 98.81 115 ARG A O 1
ATOM 953 N N . GLU A 1 116 ? 0.462 -12.127 23.857 1.00 98.75 116 GLU A N 1
ATOM 954 C CA . GLU A 1 116 ? 0.738 -11.797 25.264 1.00 98.75 116 GLU A CA 1
ATOM 955 C C . GLU A 1 116 ? -0.421 -11.029 25.922 1.00 98.75 116 GLU A C 1
ATOM 957 O O . GLU A 1 116 ? -0.817 -11.322 27.055 1.00 98.75 116 GLU A O 1
ATOM 962 N N . PHE A 1 117 ? -1.010 -10.063 25.207 1.00 98.50 117 PHE A N 1
ATOM 963 C CA . PHE A 1 117 ? -2.179 -9.336 25.701 1.00 98.50 117 PHE A CA 1
ATOM 964 C C . PHE A 1 117 ? -3.408 -10.229 25.828 1.00 98.50 117 PHE A C 1
ATOM 966 O O . PHE A 1 117 ? -4.117 -10.132 26.826 1.00 98.50 117 PHE A O 1
ATOM 973 N N . GLU A 1 118 ? -3.645 -11.112 24.861 1.00 98.75 118 GLU A N 1
ATOM 974 C CA . GLU A 1 118 ? -4.742 -12.078 24.918 1.00 98.75 118 GLU A CA 1
ATOM 975 C C . GLU A 1 118 ? -4.595 -13.019 26.126 1.00 98.75 118 GLU A C 1
ATOM 977 O O . GLU A 1 118 ? -5.539 -13.192 26.895 1.00 98.75 118 GLU A O 1
ATOM 982 N N . GLU A 1 119 ? -3.395 -13.555 26.366 1.00 98.69 119 GLU A N 1
ATOM 983 C CA . GLU A 1 119 ? -3.099 -14.385 27.543 1.00 98.69 119 GLU A CA 1
ATOM 984 C C . GLU A 1 119 ? -3.322 -13.619 28.859 1.00 98.69 119 GLU A C 1
ATOM 986 O O . GLU A 1 119 ? -3.887 -14.153 29.818 1.00 98.69 119 GLU A O 1
ATOM 991 N N . THR A 1 120 ? -2.934 -12.342 28.896 1.00 98.56 120 THR A N 1
ATOM 992 C CA . THR A 1 120 ? -3.130 -11.463 30.058 1.00 98.56 120 THR A CA 1
ATOM 993 C C . THR A 1 120 ? -4.612 -11.178 30.318 1.00 98.56 120 THR A C 1
ATOM 995 O O . THR A 1 120 ? -5.061 -1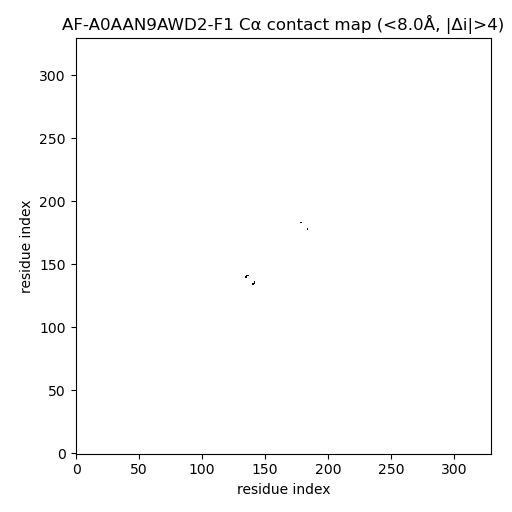1.232 31.465 1.00 98.56 120 THR A O 1
ATOM 998 N N . ILE A 1 121 ? -5.394 -10.906 29.268 1.00 98.62 121 ILE A N 1
ATOM 999 C CA . ILE A 1 121 ? -6.845 -10.698 29.369 1.00 98.62 121 ILE A CA 1
ATOM 1000 C C . ILE A 1 121 ? -7.511 -11.960 29.913 1.00 98.62 121 ILE A C 1
ATOM 1002 O O . ILE A 1 121 ? -8.247 -11.877 30.894 1.00 98.62 121 ILE A O 1
ATOM 1006 N N . GLN A 1 122 ? -7.187 -13.130 29.359 1.00 98.62 122 GLN A N 1
ATOM 1007 C CA . GLN A 1 122 ? -7.734 -14.408 29.822 1.00 98.62 122 GLN A CA 1
ATOM 1008 C C . GLN A 1 122 ? -7.399 -14.683 31.295 1.00 98.62 122 GLN A C 1
ATOM 1010 O O . GLN A 1 122 ? -8.243 -15.178 32.049 1.00 98.62 122 GLN A O 1
ATOM 1015 N N . LEU A 1 123 ? -6.187 -14.332 31.739 1.00 98.62 123 LEU A N 1
ATOM 1016 C CA . LEU A 1 123 ? -5.803 -14.434 33.146 1.00 98.62 123 LEU A CA 1
ATOM 1017 C C . LEU A 1 123 ? -6.667 -13.531 34.039 1.00 98.62 123 LEU A C 1
ATOM 1019 O O . LEU A 1 123 ? -7.132 -13.981 35.092 1.00 98.62 123 LEU A O 1
ATOM 1023 N N . TYR A 1 124 ? -6.886 -12.276 33.643 1.00 98.62 124 TYR A N 1
ATOM 1024 C CA . TYR A 1 124 ? -7.713 -11.344 34.411 1.00 98.62 124 TYR A CA 1
ATOM 1025 C C . TYR A 1 124 ? -9.186 -11.737 34.423 1.00 98.62 124 TYR A C 1
ATOM 1027 O O . TYR A 1 124 ? -9.803 -11.673 35.483 1.00 98.62 124 TYR A O 1
ATOM 1035 N N . GLU A 1 125 ? -9.738 -12.198 33.301 1.00 98.69 125 GLU A N 1
ATOM 1036 C CA . GLU A 1 125 ? -11.105 -12.720 33.233 1.00 98.69 125 GLU A CA 1
ATOM 1037 C C . GLU A 1 125 ? -11.287 -13.898 34.186 1.00 98.69 125 GLU A C 1
ATOM 1039 O O . GLU A 1 125 ? -12.214 -13.902 34.997 1.00 98.69 125 GLU A O 1
ATOM 1044 N N . LYS A 1 126 ? -10.358 -14.858 34.165 1.00 98.69 126 LYS A N 1
ATOM 1045 C CA . LYS A 1 126 ? -10.379 -15.989 35.094 1.00 98.69 126 LYS A CA 1
ATOM 1046 C C . LYS A 1 126 ? -10.313 -15.522 36.549 1.00 98.69 126 LYS A C 1
ATOM 1048 O O . LYS A 1 126 ? -11.144 -15.914 37.365 1.00 98.69 126 LYS A O 1
ATOM 1053 N N . THR A 1 127 ? -9.364 -14.644 36.861 1.00 98.62 127 THR A N 1
ATOM 1054 C CA . THR A 1 127 ? -9.187 -14.093 38.211 1.00 98.62 127 THR A CA 1
ATOM 1055 C C . THR A 1 127 ? -10.455 -13.379 38.683 1.00 98.62 127 THR A C 1
ATOM 1057 O O . THR A 1 127 ? -10.905 -13.589 39.807 1.00 98.62 127 THR A O 1
ATOM 1060 N N . TRP A 1 128 ? -11.079 -12.584 37.813 1.00 98.50 128 TRP A N 1
ATOM 1061 C CA . TRP A 1 128 ? -12.353 -11.928 38.084 1.00 98.50 128 TRP A CA 1
ATOM 1062 C C . TRP A 1 128 ? -13.464 -12.937 38.372 1.00 98.50 128 TRP A C 1
ATOM 1064 O O . TRP A 1 128 ? -14.166 -12.783 39.367 1.00 98.50 128 TRP A O 1
ATOM 1074 N N . THR A 1 129 ? -13.604 -13.990 37.558 1.00 98.69 129 THR A N 1
ATOM 1075 C CA . THR A 1 129 ? -14.621 -15.026 37.798 1.00 98.69 129 THR A CA 1
ATOM 1076 C C . THR A 1 129 ? -14.419 -15.750 39.128 1.00 98.69 129 THR A C 1
ATOM 1078 O O . THR A 1 129 ? -15.397 -16.018 39.827 1.00 98.69 129 THR A O 1
ATOM 1081 N N . ASP A 1 130 ? -13.167 -16.001 39.521 1.00 98.56 130 ASP A N 1
ATOM 1082 C CA . ASP A 1 130 ? -12.837 -16.618 40.806 1.00 98.56 130 ASP A CA 1
ATOM 1083 C C . ASP A 1 130 ? -13.215 -15.685 41.973 1.00 98.56 130 ASP A C 1
ATOM 1085 O O . ASP A 1 130 ? -13.875 -16.110 42.926 1.00 98.56 130 ASP A O 1
ATOM 1089 N N . TYR A 1 131 ? -12.866 -14.395 41.890 1.00 98.44 131 TYR A N 1
ATOM 1090 C CA . TYR A 1 131 ? -13.234 -13.405 42.909 1.00 98.44 131 TYR A CA 1
ATOM 1091 C C . TYR A 1 131 ? -14.740 -13.169 42.996 1.00 98.44 131 TYR A C 1
ATOM 1093 O O . TYR A 1 131 ? -15.270 -13.081 44.102 1.00 98.44 131 TYR A O 1
ATOM 1101 N N . ASP A 1 132 ? -15.438 -13.092 41.864 1.00 98.25 132 ASP A N 1
ATOM 1102 C CA . ASP A 1 132 ? -16.893 -12.946 41.812 1.00 98.25 132 ASP A CA 1
ATOM 1103 C C . ASP A 1 132 ? -17.586 -14.151 42.463 1.00 98.25 132 ASP A C 1
ATOM 1105 O O . ASP A 1 132 ? -18.497 -13.983 43.278 1.00 98.25 132 ASP A O 1
ATOM 1109 N N . ALA A 1 133 ? -17.102 -15.369 42.200 1.00 98.38 133 ALA A N 1
ATOM 1110 C CA . ALA A 1 133 ? -17.600 -16.576 42.853 1.00 98.38 133 ALA A CA 1
ATOM 1111 C C . ALA A 1 133 ? -17.377 -16.543 44.374 1.00 98.38 133 ALA A C 1
ATOM 1113 O O . ALA A 1 133 ? -18.300 -16.848 45.138 1.00 98.38 133 ALA A O 1
ATOM 1114 N N . ILE A 1 134 ? -16.187 -16.131 44.830 1.00 98.19 134 ILE A N 1
ATOM 1115 C CA . ILE A 1 134 ? -15.889 -15.973 46.261 1.00 98.19 134 ILE A CA 1
ATOM 1116 C C . ILE A 1 134 ? -16.812 -14.922 46.876 1.00 98.19 134 ILE A C 1
ATOM 1118 O O . ILE A 1 134 ? -17.470 -15.210 47.876 1.00 98.19 134 ILE A O 1
ATOM 1122 N N . TYR A 1 135 ? -16.915 -13.742 46.268 1.00 98.06 135 TYR A N 1
ATOM 1123 C CA . TYR A 1 135 ? -17.741 -12.640 46.751 1.00 98.06 135 TYR A CA 1
ATOM 1124 C C . TYR A 1 135 ? -19.209 -13.056 46.892 1.00 98.06 135 TYR A C 1
ATOM 1126 O O . TYR A 1 135 ? -19.800 -12.889 47.959 1.00 98.06 135 TYR A O 1
ATOM 1134 N N . LYS A 1 136 ? -19.766 -13.714 45.870 1.00 96.88 136 LYS A N 1
ATOM 1135 C CA . LYS A 1 136 ? -21.139 -14.243 45.889 1.00 96.88 136 LYS A CA 1
ATOM 1136 C C . LYS A 1 136 ? -21.348 -15.363 46.904 1.00 96.88 136 LYS A C 1
ATOM 1138 O O . LYS A 1 136 ? -22.467 -15.592 47.370 1.00 96.88 136 LYS A O 1
ATOM 1143 N N . SER A 1 137 ? -20.289 -16.088 47.259 1.00 97.19 137 SER A N 1
ATOM 1144 C CA . SER A 1 137 ? -20.364 -17.140 48.271 1.00 97.19 137 SER A CA 1
ATOM 1145 C C . SER A 1 137 ? -20.444 -16.596 49.702 1.00 97.19 137 SER A C 1
ATOM 1147 O O . SER A 1 137 ? -20.951 -17.311 50.575 1.00 97.19 137 SER A O 1
ATOM 1149 N N . LEU A 1 138 ? -20.003 -15.349 49.937 1.00 98.19 138 LEU A N 1
ATOM 1150 C CA . LEU A 1 138 ? -19.946 -14.744 51.267 1.00 98.19 138 LEU A CA 1
ATOM 1151 C C . LEU A 1 138 ? -21.346 -14.646 51.901 1.00 98.19 138 LEU A C 1
ATOM 1153 O O . LEU A 1 138 ? -22.287 -14.190 51.246 1.00 98.19 138 LEU A O 1
ATOM 1157 N N . PRO A 1 139 ? -21.502 -15.006 53.192 1.00 97.56 139 PRO A N 1
ATOM 1158 C CA . PRO A 1 139 ? -22.798 -14.956 53.869 1.00 97.56 139 PRO A CA 1
ATOM 1159 C C . PRO A 1 139 ? -23.440 -13.570 53.834 1.00 97.56 139 PRO A C 1
ATOM 1161 O O . PRO A 1 139 ? -24.634 -13.464 53.588 1.00 97.56 139 PRO A O 1
ATOM 1164 N N . LEU A 1 140 ? -22.637 -12.515 54.009 1.00 97.00 140 LEU A N 1
ATOM 1165 C CA . LEU A 1 140 ? -23.121 -11.136 53.997 1.00 97.00 140 LEU A CA 1
ATOM 1166 C C . LEU A 1 140 ? -23.771 -10.766 52.655 1.00 97.00 140 LEU A C 1
ATOM 1168 O O . LEU A 1 140 ? -24.844 -10.168 52.640 1.00 97.00 140 LEU A O 1
ATOM 1172 N N . TYR A 1 141 ? -23.155 -11.165 51.537 1.00 97.00 141 TYR A N 1
ATOM 1173 C CA . TYR A 1 141 ? -23.718 -10.942 50.206 1.00 97.00 141 TYR A CA 1
ATOM 1174 C C . TYR A 1 141 ? -25.063 -11.659 50.049 1.00 97.00 141 TYR A C 1
ATOM 1176 O O . TYR A 1 141 ? -26.030 -11.068 49.577 1.00 97.00 141 TYR A O 1
ATOM 1184 N N . LYS A 1 142 ? -25.161 -12.909 50.515 1.00 96.44 142 LYS A N 1
ATOM 1185 C CA . LYS A 1 142 ? -26.420 -13.669 50.486 1.00 96.44 142 LYS A CA 1
ATOM 1186 C C . LYS A 1 142 ? -27.503 -13.015 51.341 1.00 96.44 142 LYS A C 1
ATOM 1188 O O . LYS A 1 142 ? -28.624 -12.864 50.871 1.00 96.44 142 LYS A O 1
ATOM 1193 N N . THR A 1 143 ? -27.168 -12.560 52.550 1.00 96.94 143 THR A N 1
ATOM 1194 C CA . THR A 1 143 ? -28.126 -11.847 53.411 1.00 96.94 143 THR A CA 1
ATOM 1195 C C . THR A 1 143 ? -28.563 -10.515 52.813 1.00 96.94 143 THR A C 1
ATOM 1197 O O . THR A 1 143 ? -29.728 -10.149 52.941 1.00 96.94 143 THR A O 1
ATOM 1200 N N . LEU A 1 144 ? -27.657 -9.803 52.131 1.00 96.75 144 LEU A N 1
ATOM 1201 C CA . LEU A 1 144 ? -27.994 -8.576 51.417 1.00 96.75 144 LEU A CA 1
ATOM 1202 C C . LEU A 1 144 ? -28.980 -8.881 50.286 1.00 96.75 144 LEU A C 1
ATOM 1204 O O . LEU A 1 144 ? -30.037 -8.262 50.238 1.00 96.75 144 LEU A O 1
ATOM 1208 N N . LEU A 1 145 ? -28.694 -9.891 49.461 1.00 96.94 145 LEU A N 1
ATOM 1209 C CA . LEU A 1 145 ? -29.562 -10.319 48.363 1.00 96.94 145 LEU A CA 1
ATOM 1210 C C . LEU A 1 145 ? -30.959 -10.744 48.854 1.00 96.94 145 LEU A C 1
ATOM 1212 O O . LEU A 1 145 ? -31.974 -10.368 48.270 1.00 96.94 145 LEU A O 1
ATOM 1216 N N . GLU A 1 146 ? -31.034 -11.488 49.960 1.00 96.88 146 GLU A N 1
ATOM 1217 C CA . GLU A 1 146 ? -32.303 -11.841 50.610 1.00 96.88 146 GLU A CA 1
ATOM 1218 C C . GLU A 1 146 ? -33.041 -10.601 51.132 1.00 96.88 146 GLU A C 1
ATOM 1220 O O . GLU A 1 146 ? -34.261 -10.497 50.993 1.00 96.88 146 GLU A O 1
ATOM 1225 N N . SER A 1 147 ? -32.318 -9.641 51.718 1.00 97.12 147 SER A N 1
ATOM 1226 C CA . SER A 1 147 ? -32.907 -8.394 52.209 1.00 97.12 147 SER A CA 1
ATOM 1227 C C . SER A 1 147 ? -33.440 -7.514 51.076 1.00 97.12 147 SER A C 1
ATOM 1229 O O . SER A 1 147 ? -34.532 -6.969 51.213 1.00 97.12 147 SER A O 1
ATOM 1231 N N . GLU A 1 148 ? -32.735 -7.442 49.943 1.00 97.12 148 GLU A N 1
ATOM 1232 C CA . GLU A 1 148 ? -33.174 -6.734 48.737 1.00 97.12 148 GLU A CA 1
ATOM 1233 C C . GLU A 1 148 ? -34.431 -7.382 48.152 1.00 97.12 148 GLU A C 1
ATOM 1235 O O . GLU A 1 148 ? -35.393 -6.682 47.838 1.00 97.12 148 GLU A O 1
ATOM 1240 N N . SER A 1 149 ? -34.477 -8.718 48.083 1.00 97.75 149 SER A N 1
ATOM 1241 C CA . SER A 1 149 ? -35.676 -9.446 47.648 1.00 97.75 149 SER A CA 1
ATOM 1242 C C . SER A 1 149 ? -36.870 -9.163 48.564 1.00 97.75 149 SER A C 1
ATOM 1244 O O . SER A 1 149 ? -37.960 -8.853 48.086 1.00 97.75 149 SER A O 1
ATOM 1246 N N . ARG A 1 150 ? -36.672 -9.208 49.888 1.00 97.31 150 ARG A N 1
ATOM 1247 C CA . ARG A 1 150 ? -37.725 -8.897 50.870 1.00 97.31 150 ARG A CA 1
ATOM 1248 C C . ARG A 1 150 ? -38.184 -7.445 50.793 1.00 97.31 150 ARG A C 1
ATOM 1250 O O . ARG A 1 150 ? -39.371 -7.171 50.963 1.00 97.31 150 ARG A O 1
ATOM 1257 N N . LEU A 1 151 ? -37.259 -6.514 50.562 1.00 97.12 151 LEU A N 1
ATOM 1258 C CA . LEU A 1 151 ? -37.586 -5.106 50.378 1.00 97.12 151 LEU A CA 1
ATOM 1259 C C . LEU A 1 151 ? -38.447 -4.924 49.126 1.00 97.12 151 LEU A C 1
ATOM 1261 O O . LEU A 1 151 ? -39.505 -4.307 49.218 1.00 97.12 151 LEU A O 1
ATOM 1265 N N . ALA A 1 152 ? -38.060 -5.529 48.001 1.00 97.69 152 ALA A N 1
ATOM 1266 C CA . ALA A 1 152 ? -38.827 -5.479 46.759 1.00 97.69 152 ALA A CA 1
ATOM 1267 C C . ALA A 1 152 ? -40.245 -6.065 46.921 1.00 97.69 152 ALA A C 1
ATOM 1269 O O . ALA A 1 152 ? -41.220 -5.493 46.425 1.00 97.69 152 ALA A O 1
ATOM 1270 N N . GLU A 1 153 ? -40.392 -7.170 47.658 1.00 97.38 153 GLU A N 1
ATOM 1271 C CA . GLU A 1 153 ? -41.700 -7.743 48.005 1.00 97.38 153 GLU A CA 1
ATOM 1272 C C . GLU A 1 153 ? -42.533 -6.789 48.871 1.00 97.38 153 GLU A C 1
ATOM 1274 O O . GLU A 1 153 ? -43.695 -6.518 48.561 1.00 97.38 153 GLU A O 1
ATOM 1279 N N . SER A 1 154 ? -41.934 -6.221 49.920 1.00 96.00 154 SER A N 1
ATOM 1280 C CA . SER A 1 154 ? -42.591 -5.252 50.803 1.00 96.00 154 SER A CA 1
ATOM 1281 C C . SER A 1 154 ? -43.021 -3.987 50.050 1.00 96.00 154 SER A C 1
ATOM 1283 O O . SER A 1 154 ? -44.111 -3.463 50.280 1.00 96.00 154 SER A O 1
ATOM 1285 N N . GLU A 1 155 ? -42.205 -3.489 49.120 1.00 97.19 155 GLU A N 1
ATOM 1286 C CA . GLU A 1 155 ? -42.559 -2.367 48.246 1.00 97.19 155 GLU A CA 1
ATOM 1287 C C . GLU A 1 155 ? -43.737 -2.721 47.326 1.00 97.19 155 GLU A C 1
ATOM 1289 O O . GLU A 1 155 ? -44.678 -1.931 47.164 1.00 97.19 155 GLU A O 1
ATOM 1294 N N . ALA A 1 156 ? -43.755 -3.934 46.769 1.00 96.75 156 ALA A N 1
ATOM 1295 C CA . ALA A 1 156 ? -44.879 -4.426 45.978 1.00 96.75 156 ALA A CA 1
ATOM 1296 C C . ALA A 1 156 ? -46.172 -4.539 46.815 1.00 96.75 156 ALA A C 1
ATOM 1298 O O . ALA A 1 156 ? -47.252 -4.152 46.354 1.00 96.75 156 ALA A O 1
ATOM 1299 N N . GLU A 1 157 ? -46.091 -4.997 48.065 1.00 97.00 157 GLU A N 1
ATOM 1300 C CA . GLU A 1 157 ? -47.238 -5.026 48.976 1.00 97.00 157 GLU A CA 1
ATOM 1301 C C . GLU A 1 157 ? -47.708 -3.626 49.363 1.00 97.00 157 GLU A C 1
ATOM 1303 O O . GLU A 1 157 ? -48.906 -3.338 49.308 1.00 97.00 157 GLU A O 1
ATOM 1308 N N . HIS A 1 158 ? -46.785 -2.727 49.700 1.00 95.62 158 HIS A N 1
ATOM 1309 C CA . HIS A 1 158 ? -47.113 -1.348 50.038 1.00 95.62 158 HIS A CA 1
ATOM 1310 C C . HIS A 1 158 ? -47.822 -0.653 48.871 1.00 95.62 158 HIS A C 1
ATOM 1312 O O . HIS A 1 158 ? -48.865 -0.026 49.059 1.00 95.62 158 HIS A O 1
ATOM 1318 N N . THR A 1 159 ? -47.335 -0.819 47.637 1.00 97.19 159 THR A N 1
ATOM 1319 C CA . THR A 1 159 ? -48.014 -0.270 46.452 1.00 97.19 159 THR A CA 1
ATOM 1320 C C . THR A 1 159 ? -49.402 -0.884 46.238 1.00 97.19 159 THR A C 1
ATOM 1322 O O . THR A 1 159 ? -50.333 -0.170 45.852 1.00 97.19 159 THR A O 1
ATOM 1325 N N . LYS A 1 160 ? -49.598 -2.175 46.539 1.00 97.56 160 LYS A N 1
ATOM 1326 C CA . LYS A 1 160 ? -50.918 -2.827 46.518 1.00 97.56 160 LYS A CA 1
ATOM 1327 C C . LYS A 1 160 ? -51.862 -2.238 47.573 1.00 97.56 160 LYS A C 1
ATOM 1329 O O . LYS A 1 160 ? -52.994 -1.887 47.230 1.00 97.56 160 LYS A O 1
ATOM 1334 N N . TRP A 1 161 ? -51.413 -2.078 48.816 1.00 95.69 161 TRP A N 1
ATOM 1335 C CA . TRP A 1 161 ? -52.194 -1.455 49.890 1.00 95.69 161 TRP A CA 1
ATOM 1336 C C . TRP A 1 161 ? -52.531 0.003 49.587 1.00 95.69 161 TRP A C 1
ATOM 1338 O O . TRP A 1 161 ? -53.675 0.419 49.764 1.00 95.69 161 TRP A O 1
ATOM 1348 N N . GLN A 1 162 ? -51.580 0.761 49.039 1.00 96.25 162 GLN A N 1
ATOM 1349 C CA . GLN A 1 162 ? -51.788 2.141 48.604 1.00 96.25 162 GLN A CA 1
ATOM 1350 C C . GLN A 1 162 ? -52.918 2.228 47.565 1.00 96.25 162 GLN A C 1
ATOM 1352 O O . GLN A 1 162 ? -53.803 3.078 47.674 1.00 96.25 162 GLN A O 1
ATOM 1357 N N . ARG A 1 163 ? -52.950 1.309 46.586 1.00 95.94 163 ARG A N 1
ATOM 1358 C CA . ARG A 1 163 ? -54.045 1.222 45.601 1.00 95.94 163 ARG A CA 1
ATOM 1359 C C . ARG A 1 163 ? -55.386 0.902 46.262 1.00 95.94 163 ARG A C 1
ATOM 1361 O O . ARG A 1 163 ? -56.381 1.546 45.938 1.00 95.94 163 ARG A O 1
ATOM 1368 N N . GLN A 1 164 ? -55.426 -0.052 47.193 1.00 95.94 164 GLN A N 1
ATOM 1369 C CA . GLN A 1 164 ? -56.659 -0.413 47.904 1.00 95.94 164 GLN A CA 1
ATOM 1370 C C . GLN A 1 164 ? -57.188 0.733 48.771 1.00 95.94 164 GLN A C 1
ATOM 1372 O O . GLN A 1 164 ? -58.385 1.013 48.746 1.00 95.94 164 GLN A O 1
ATOM 1377 N N . LYS A 1 165 ? -56.304 1.432 49.489 1.00 96.12 165 LYS A N 1
ATOM 1378 C CA . LYS A 1 165 ? -56.642 2.628 50.267 1.00 96.12 165 LYS A CA 1
ATOM 1379 C C . LYS A 1 165 ? -57.233 3.716 49.376 1.00 96.12 165 LYS A C 1
ATOM 1381 O O . LYS A 1 165 ? -58.263 4.289 49.720 1.00 96.12 165 LYS A O 1
ATOM 1386 N N . ASN A 1 166 ? -56.614 3.976 48.225 1.00 95.69 166 ASN A N 1
ATOM 1387 C CA . ASN A 1 166 ? -57.121 4.955 47.265 1.00 95.69 166 ASN A CA 1
ATOM 1388 C C . ASN A 1 166 ? -58.509 4.564 46.737 1.00 95.69 166 ASN A C 1
ATOM 1390 O O . ASN A 1 166 ? -59.390 5.418 46.659 1.00 95.69 166 ASN A O 1
ATOM 1394 N N . GLU A 1 167 ? -58.739 3.282 46.443 1.00 96.38 167 GLU A N 1
ATOM 1395 C CA . GLU A 1 167 ? -60.053 2.801 46.006 1.00 96.38 167 GLU A CA 1
ATOM 1396 C C . GLU A 1 167 ? -61.110 2.890 47.116 1.00 96.38 167 GLU A C 1
ATOM 1398 O O . GLU A 1 167 ? -62.236 3.312 46.861 1.00 96.38 167 GLU A O 1
ATOM 1403 N N . LEU A 1 168 ? -60.764 2.545 48.359 1.00 95.56 168 LEU A N 1
ATOM 1404 C CA . LEU A 1 168 ? -61.674 2.685 49.494 1.00 95.56 168 LEU A CA 1
ATOM 1405 C C . LEU A 1 168 ? -62.016 4.154 49.758 1.00 95.56 168 LEU A C 1
ATOM 1407 O O . LEU A 1 168 ? -63.182 4.471 49.960 1.00 95.56 168 LEU A O 1
ATOM 1411 N N . ASN A 1 169 ? -61.033 5.056 49.700 1.00 94.75 169 ASN A N 1
ATOM 1412 C CA . ASN A 1 169 ? -61.265 6.497 49.805 1.00 94.75 169 ASN A CA 1
ATOM 1413 C C . ASN A 1 169 ? -62.198 6.995 48.700 1.00 94.75 169 ASN A C 1
ATOM 1415 O O . ASN A 1 169 ? -63.108 7.771 48.981 1.00 94.75 169 ASN A O 1
ATOM 1419 N N . ARG A 1 170 ? -62.024 6.510 47.464 1.00 93.75 170 ARG A N 1
ATOM 1420 C CA . ARG A 1 170 ? -62.926 6.821 46.351 1.00 93.75 170 ARG A CA 1
ATOM 1421 C C . ARG A 1 170 ? -64.352 6.343 46.631 1.00 93.75 170 ARG A C 1
ATOM 1423 O O . ARG A 1 170 ? -65.290 7.101 46.413 1.00 93.75 170 ARG A O 1
ATOM 1430 N N . LYS A 1 171 ? -64.517 5.128 47.166 1.00 93.88 171 LYS A N 1
ATOM 1431 C CA . LYS A 1 171 ? -65.825 4.587 47.577 1.00 93.88 171 LYS A CA 1
ATOM 1432 C C . LYS A 1 171 ? -66.445 5.371 48.730 1.00 93.88 171 LYS A C 1
ATOM 1434 O O . LYS A 1 171 ? -67.612 5.713 48.644 1.00 93.88 171 LYS A O 1
ATOM 1439 N N . MET A 1 172 ? -65.681 5.695 49.774 1.00 90.81 172 MET A N 1
ATOM 1440 C CA . MET A 1 172 ? -66.165 6.509 50.894 1.00 90.81 172 MET A CA 1
ATOM 1441 C C . MET A 1 172 ? -66.591 7.899 50.436 1.00 90.81 172 MET A C 1
ATOM 1443 O O . MET A 1 172 ? -67.616 8.388 50.893 1.00 90.81 172 MET A O 1
ATOM 1447 N N . GLN A 1 173 ? -65.827 8.523 49.536 1.00 89.19 173 GLN A N 1
ATOM 1448 C CA . GLN A 1 173 ? -66.195 9.810 48.960 1.00 89.19 173 GLN A CA 1
ATOM 1449 C C . GLN A 1 173 ? -67.489 9.688 48.149 1.00 89.19 173 GLN A C 1
ATOM 1451 O O . GLN A 1 173 ? -68.407 10.459 48.387 1.00 89.19 173 GLN A O 1
ATOM 1456 N N . ALA A 1 174 ? -67.618 8.662 47.300 1.00 87.50 174 ALA A N 1
ATOM 1457 C CA . ALA A 1 174 ? -68.855 8.394 46.569 1.00 87.50 174 ALA A CA 1
ATOM 1458 C C . ALA A 1 174 ? -70.054 8.167 47.509 1.00 87.50 174 ALA A C 1
ATOM 1460 O O . ALA A 1 174 ? -71.091 8.786 47.321 1.00 87.50 174 ALA A O 1
ATOM 1461 N N . THR A 1 175 ? -69.911 7.363 48.568 1.00 85.94 175 THR A N 1
ATOM 1462 C CA . THR A 1 175 ? -70.973 7.156 49.569 1.00 85.94 175 THR A CA 1
ATOM 1463 C C . THR A 1 175 ? -71.284 8.429 50.354 1.00 85.94 175 THR A C 1
ATOM 1465 O O . THR A 1 175 ? -72.437 8.672 50.690 1.00 85.94 175 THR A O 1
ATOM 1468 N N . ARG A 1 176 ? -70.281 9.260 50.657 1.00 81.50 176 ARG A N 1
ATOM 1469 C CA . ARG A 1 176 ? -70.477 10.560 51.311 1.00 81.50 176 ARG A CA 1
ATOM 1470 C C . ARG A 1 176 ? -71.229 11.534 50.407 1.00 81.50 176 ARG A C 1
ATOM 1472 O O . ARG A 1 176 ? -72.048 12.289 50.916 1.00 81.50 176 ARG A O 1
ATOM 1479 N N . ASP A 1 177 ? -70.951 11.504 49.109 1.00 80.38 177 ASP A N 1
ATOM 1480 C CA . ASP A 1 177 ? -71.627 12.325 48.107 1.00 80.38 177 ASP A CA 1
ATOM 1481 C C . ASP A 1 177 ? -73.053 11.800 47.818 1.00 80.38 177 ASP A C 1
ATOM 1483 O O . ASP A 1 177 ? -73.963 12.593 47.589 1.00 80.38 177 ASP A O 1
ATOM 1487 N N . GLU A 1 178 ? -73.277 10.481 47.893 1.00 79.06 178 GLU A N 1
ATOM 1488 C CA . GLU A 1 178 ? -74.599 9.831 47.805 1.00 79.06 178 GLU A CA 1
ATOM 1489 C C . GLU A 1 178 ? -75.448 10.008 49.073 1.00 79.06 178 GLU A C 1
ATOM 1491 O O . GLU A 1 178 ? -76.675 10.092 48.990 1.00 79.06 178 GLU A O 1
ATOM 1496 N N . MET A 1 179 ? -74.820 10.076 50.253 1.00 66.44 179 MET A N 1
ATOM 1497 C CA . MET A 1 179 ? -75.474 10.489 51.492 1.00 66.44 179 MET A CA 1
ATOM 1498 C C . MET A 1 179 ? -75.806 11.977 51.395 1.00 66.44 179 MET A C 1
ATOM 1500 O O . MET A 1 179 ? -75.073 12.827 51.901 1.00 66.44 179 MET A O 1
ATOM 1504 N N . ASP A 1 180 ? -76.937 12.295 50.762 1.00 70.12 180 ASP A N 1
ATOM 1505 C CA . ASP A 1 180 ? -77.426 13.664 50.678 1.00 70.12 180 ASP A CA 1
ATOM 1506 C C . ASP A 1 180 ? -77.510 14.222 52.104 1.00 70.12 180 ASP A C 1
ATOM 1508 O O . ASP A 1 180 ? -78.248 13.724 52.963 1.00 70.12 180 ASP A O 1
ATOM 1512 N N . PHE A 1 181 ? -76.716 15.257 52.382 1.00 67.88 181 PHE A N 1
ATOM 1513 C CA . PHE A 1 181 ? -76.693 15.926 53.678 1.00 67.88 181 PHE A CA 1
ATOM 1514 C C . PHE A 1 181 ? -78.111 16.338 54.096 1.00 67.88 181 PHE A C 1
ATOM 1516 O O . PHE A 1 181 ? -78.429 16.350 55.286 1.00 67.88 181 PHE A O 1
ATOM 1523 N N . ARG A 1 182 ? -79.001 16.586 53.121 1.00 70.19 182 ARG A N 1
ATOM 1524 C CA . ARG A 1 182 ? -80.425 16.828 53.365 1.00 70.19 182 ARG A CA 1
ATOM 1525 C C . ARG A 1 182 ? -81.151 15.633 53.960 1.00 70.19 182 ARG A C 1
ATOM 1527 O O . ARG A 1 182 ? -81.995 15.839 54.828 1.00 70.19 182 ARG A O 1
ATOM 1534 N N . ASP A 1 183 ? -80.855 14.410 53.544 1.00 74.06 183 ASP A N 1
ATOM 1535 C CA . ASP A 1 183 ? -81.506 13.211 54.072 1.00 74.06 183 ASP A CA 1
ATOM 1536 C C . ASP A 1 183 ? -81.013 12.871 55.480 1.00 74.06 183 ASP A C 1
ATOM 1538 O O . ASP A 1 183 ? -81.830 12.537 56.349 1.00 74.06 183 ASP A O 1
ATOM 1542 N N . TRP A 1 184 ? -79.723 13.083 55.763 1.00 77.94 184 TRP A N 1
ATOM 1543 C CA . TRP A 1 184 ? -79.191 13.011 57.128 1.00 77.94 184 TRP A CA 1
ATOM 1544 C C . TRP A 1 184 ? -79.776 14.105 58.031 1.00 77.94 184 TRP A C 1
ATOM 1546 O O . TRP A 1 184 ? -80.266 13.829 59.126 1.00 77.94 184 TRP A O 1
ATOM 1556 N N . GLN A 1 185 ? -79.825 15.348 57.552 1.00 79.81 185 GLN A N 1
ATOM 1557 C CA . GLN A 1 185 ? -80.423 16.466 58.277 1.00 79.81 185 GLN A CA 1
ATOM 1558 C C . GLN A 1 185 ? -81.920 16.230 58.542 1.00 79.81 185 GLN A C 1
ATOM 1560 O O . GLN A 1 185 ? -82.380 16.427 59.666 1.00 79.81 185 GLN A O 1
ATOM 1565 N N . ARG A 1 186 ? -82.684 15.731 57.559 1.00 82.81 186 ARG A N 1
ATOM 1566 C CA . ARG A 1 186 ? -84.092 15.321 57.730 1.00 82.81 186 ARG A CA 1
ATOM 1567 C C . ARG A 1 186 ? -84.242 14.185 58.737 1.00 82.81 186 ARG A C 1
ATOM 1569 O O . ARG A 1 186 ? -85.230 14.146 59.468 1.00 82.81 186 ARG A O 1
ATOM 1576 N N . PHE A 1 187 ? -83.312 13.235 58.776 1.00 82.81 187 PHE A N 1
ATOM 1577 C CA . PHE A 1 187 ? -83.300 12.176 59.783 1.00 82.81 187 PHE A CA 1
ATOM 1578 C C . PHE A 1 187 ? -83.077 12.737 61.196 1.00 82.81 187 PHE A C 1
ATOM 1580 O O . PHE A 1 187 ? -83.895 12.473 62.079 1.00 82.81 187 PHE A O 1
ATOM 1587 N N . CYS A 1 188 ? -82.066 13.588 61.388 1.00 84.25 188 CYS A N 1
ATOM 1588 C CA . CYS A 1 188 ? -81.800 14.268 62.659 1.00 84.25 188 CYS A CA 1
ATOM 1589 C C . CYS A 1 188 ? -82.987 15.128 63.121 1.00 84.25 188 CYS A C 1
ATOM 1591 O O . CYS A 1 188 ? -83.388 15.041 64.282 1.00 84.25 188 CYS A O 1
ATOM 1593 N N . ILE A 1 189 ? -83.603 15.895 62.211 1.00 87.88 189 ILE A N 1
ATOM 1594 C CA . ILE A 1 189 ? -84.814 16.681 62.497 1.00 87.88 189 ILE A CA 1
ATOM 1595 C C . ILE A 1 189 ? -85.956 15.760 62.943 1.00 87.88 189 ILE A C 1
ATOM 1597 O O . ILE A 1 189 ? -86.568 16.022 63.972 1.00 87.88 189 ILE A O 1
ATOM 1601 N N . ARG A 1 190 ? -86.215 14.646 62.239 1.00 88.88 190 ARG A N 1
ATOM 1602 C CA . ARG A 1 190 ? -87.269 13.683 62.620 1.00 88.88 190 ARG A CA 1
ATOM 1603 C C . ARG A 1 190 ? -87.046 13.067 64.003 1.00 88.88 190 ARG A C 1
ATOM 1605 O O . ARG A 1 190 ? -88.017 12.850 64.727 1.00 88.88 190 ARG A O 1
ATOM 1612 N N . ILE A 1 191 ? -85.799 12.772 64.378 1.00 88.38 191 ILE A N 1
ATOM 1613 C CA . ILE A 1 191 ? -85.470 12.273 65.723 1.00 88.38 191 ILE A CA 1
ATOM 1614 C C . ILE A 1 191 ? -85.705 13.358 66.775 1.00 88.38 191 ILE A C 1
ATOM 1616 O O . ILE A 1 191 ? -86.361 13.088 67.782 1.00 88.38 191 ILE A O 1
ATOM 1620 N N . ALA A 1 192 ? -85.212 14.575 66.538 1.00 87.44 192 ALA A N 1
ATOM 1621 C CA . ALA A 1 192 ? -85.388 15.697 67.456 1.00 87.44 192 ALA A CA 1
ATOM 1622 C C . ALA A 1 192 ? -86.875 16.023 67.671 1.00 87.44 192 ALA A C 1
ATOM 1624 O O . ALA A 1 192 ? -87.312 16.206 68.807 1.00 87.44 192 ALA A O 1
ATOM 1625 N N . ASP A 1 193 ? -87.667 16.011 66.599 1.00 89.25 193 ASP A N 1
ATOM 1626 C CA . ASP A 1 193 ? -89.103 16.284 66.635 1.00 89.25 193 ASP A CA 1
ATOM 1627 C C . ASP A 1 193 ? -89.874 15.186 67.391 1.00 89.25 193 ASP A C 1
ATOM 1629 O O . ASP A 1 193 ? -90.714 15.475 68.249 1.00 89.25 193 ASP A O 1
ATOM 1633 N N . LYS A 1 194 ? -89.513 13.907 67.187 1.00 89.56 194 LYS A N 1
ATOM 1634 C CA . LYS A 1 194 ? -90.025 12.787 68.001 1.00 89.56 194 LYS A CA 1
ATOM 1635 C C . LYS A 1 194 ? -89.667 12.936 69.481 1.00 89.56 194 LYS A C 1
ATOM 1637 O O . LYS A 1 194 ? -90.522 12.693 70.333 1.00 89.56 194 LYS A O 1
ATOM 1642 N N . TRP A 1 195 ? -88.436 13.332 69.801 1.00 89.50 195 TRP A N 1
ATOM 1643 C CA . TRP A 1 195 ? -87.987 13.512 71.183 1.00 89.50 195 TRP A CA 1
ATOM 1644 C C . TRP A 1 195 ? -88.720 14.665 71.880 1.00 89.50 195 TRP A C 1
ATOM 1646 O O . TRP A 1 195 ? -89.240 14.486 72.983 1.00 89.50 195 TRP A O 1
ATOM 1656 N N . LEU A 1 196 ? -88.845 15.819 71.214 1.00 88.81 196 LEU A N 1
ATOM 1657 C CA . LEU A 1 196 ? -89.607 16.970 71.708 1.00 88.81 196 LEU A CA 1
ATOM 1658 C C . LEU A 1 196 ? -91.084 16.630 71.899 1.00 88.81 196 LEU A C 1
ATOM 1660 O O . LEU A 1 196 ? -91.653 16.957 72.938 1.00 88.81 196 LEU A O 1
ATOM 1664 N N . SER A 1 197 ? -91.686 15.924 70.942 1.00 88.06 197 SER A N 1
ATOM 1665 C CA . SER A 1 197 ? -93.070 15.453 71.038 1.00 88.06 197 SER A CA 1
ATOM 1666 C C . SER A 1 197 ? -93.268 14.517 72.232 1.00 88.06 197 SER A C 1
ATOM 1668 O O . SER A 1 197 ? -94.238 14.657 72.975 1.00 88.06 197 SER A O 1
ATOM 1670 N N . SER A 1 198 ? -92.328 13.595 72.462 1.00 87.25 198 SER A N 1
ATOM 1671 C CA . SER A 1 198 ? -92.359 12.681 73.609 1.00 87.25 198 SER A CA 1
ATOM 1672 C C . SER A 1 198 ? -92.217 13.434 74.937 1.00 87.25 198 SER A C 1
ATOM 1674 O O . SER A 1 198 ? -92.952 13.179 75.890 1.00 87.25 198 SER A O 1
ATOM 1676 N N . ARG A 1 199 ? -91.338 14.445 74.991 1.00 85.81 199 ARG A N 1
ATOM 1677 C CA . ARG A 1 199 ? -91.165 15.310 76.166 1.00 85.81 199 ARG A CA 1
ATOM 1678 C C . ARG A 1 199 ? -92.383 16.198 76.425 1.00 85.81 199 ARG A C 1
ATOM 1680 O O . ARG A 1 199 ? -92.751 16.370 77.584 1.00 85.81 199 ARG A O 1
ATOM 1687 N N . ARG A 1 200 ? -93.019 16.738 75.379 1.00 86.75 200 ARG A N 1
ATOM 1688 C CA . ARG A 1 200 ? -94.254 17.527 75.494 1.00 86.75 200 ARG A CA 1
ATOM 1689 C C . ARG A 1 200 ? -95.392 16.664 76.032 1.00 86.75 200 ARG A C 1
ATOM 1691 O O . ARG A 1 200 ? -95.978 17.046 77.032 1.00 86.75 200 ARG A O 1
ATOM 1698 N N . LYS A 1 201 ? -95.603 15.464 75.477 1.00 86.19 201 LYS A N 1
ATOM 1699 C CA . LYS A 1 201 ? -96.578 14.493 76.006 1.00 86.19 201 LYS A CA 1
ATOM 1700 C C . LYS A 1 201 ? -96.280 14.091 77.449 1.00 86.19 201 LYS A C 1
ATOM 1702 O O . LYS A 1 201 ? -97.197 13.983 78.250 1.00 86.19 201 LYS A O 1
ATOM 1707 N N . LYS A 1 202 ? -95.004 13.904 77.808 1.00 86.75 202 LYS A N 1
ATOM 1708 C CA . LYS A 1 202 ? -94.598 13.641 79.198 1.00 86.75 202 LYS A CA 1
ATOM 1709 C C . LYS A 1 202 ? -94.941 14.816 80.116 1.00 86.75 202 LYS A C 1
ATOM 1711 O O . LYS A 1 202 ? -95.396 14.586 81.229 1.00 86.75 202 LYS A O 1
ATOM 1716 N N . LYS A 1 203 ? -94.734 16.054 79.659 1.00 85.81 203 LYS A N 1
ATOM 1717 C CA . LYS A 1 203 ? -95.107 17.257 80.407 1.00 85.81 203 LYS A CA 1
ATOM 1718 C C . LYS A 1 203 ? -96.625 17.384 80.541 1.00 85.81 203 LYS A C 1
ATOM 1720 O O . LYS A 1 203 ? -97.081 17.549 81.654 1.00 85.81 203 LYS A O 1
ATOM 1725 N N . GLU A 1 204 ? -97.391 17.219 79.464 1.00 85.12 204 GLU A N 1
ATOM 1726 C CA . GLU A 1 204 ? -98.864 17.204 79.498 1.00 85.12 204 GLU A CA 1
ATOM 1727 C C . GLU A 1 204 ? -99.394 16.121 80.447 1.00 85.12 204 GLU A C 1
ATOM 1729 O O . GLU A 1 204 ? -100.319 16.367 81.211 1.00 85.12 204 GLU A O 1
ATOM 1734 N N . PHE A 1 205 ? -98.771 14.940 80.454 1.00 83.38 205 PHE A N 1
ATOM 1735 C CA . PHE A 1 205 ? -99.096 13.876 81.399 1.00 83.38 205 PHE A CA 1
ATOM 1736 C C . PHE A 1 205 ? -98.785 14.279 82.847 1.00 83.38 205 PHE A C 1
ATOM 1738 O O . PHE A 1 205 ? -99.606 14.049 83.726 1.00 83.38 205 PHE A O 1
ATOM 1745 N N . MET A 1 206 ? -97.631 14.904 83.107 1.00 81.12 206 MET A N 1
ATOM 1746 C CA . MET A 1 206 ? -97.289 15.416 84.440 1.00 81.12 206 MET A CA 1
ATOM 1747 C C . MET A 1 206 ? -98.204 16.560 84.885 1.00 81.12 206 MET A C 1
ATOM 1749 O O . MET A 1 206 ? -98.659 16.548 86.021 1.00 81.12 206 MET A O 1
ATOM 1753 N N . ASP A 1 207 ? -98.514 17.506 84.001 1.00 79.81 207 ASP A N 1
ATOM 1754 C CA . ASP A 1 207 ? -99.425 18.618 84.271 1.00 79.81 207 ASP A CA 1
ATOM 1755 C C . ASP A 1 207 ? -100.841 18.082 84.561 1.00 79.81 207 ASP A C 1
ATOM 1757 O O . ASP A 1 207 ? -101.465 18.517 85.523 1.00 79.81 207 ASP A O 1
ATOM 1761 N N . ALA A 1 208 ? -101.312 17.064 83.829 1.00 77.62 208 ALA A N 1
ATOM 1762 C CA . ALA A 1 208 ? -102.575 16.376 84.111 1.00 77.62 208 ALA A CA 1
ATOM 1763 C C . ALA A 1 208 ? -102.552 15.588 85.436 1.00 77.62 208 ALA A C 1
ATOM 1765 O O . ALA A 1 208 ? -103.577 15.493 86.111 1.00 77.62 208 ALA A O 1
ATOM 1766 N N . VAL A 1 209 ? -101.402 15.030 85.833 1.00 77.50 209 VAL A N 1
ATOM 1767 C CA . VAL A 1 209 ? -101.223 14.405 87.156 1.00 77.50 209 VAL A CA 1
ATOM 1768 C C . VAL A 1 209 ? -101.299 15.460 88.260 1.00 77.50 209 VAL A C 1
ATOM 1770 O O . VAL A 1 209 ? -102.043 15.259 89.212 1.00 77.50 209 VAL A O 1
ATOM 1773 N N . VAL A 1 210 ? -100.628 16.604 88.109 1.00 78.25 210 VAL A N 1
ATOM 1774 C CA . VAL A 1 210 ? -100.690 17.719 89.072 1.00 78.25 210 VAL A CA 1
ATOM 1775 C C . VAL A 1 210 ? -102.093 18.333 89.123 1.00 78.25 210 VAL A C 1
ATOM 1777 O O . VAL A 1 210 ? -102.595 18.656 90.197 1.00 78.25 210 VAL A O 1
ATOM 1780 N N . GLU A 1 211 ? -102.778 18.478 87.990 1.00 78.62 211 GLU A N 1
ATOM 1781 C CA . GLU A 1 211 ? -104.168 18.943 87.950 1.00 78.62 211 GLU A CA 1
ATOM 1782 C C . GLU A 1 211 ? -105.100 17.946 88.647 1.00 78.62 211 GLU A C 1
ATOM 1784 O O . GLU A 1 211 ? -105.930 18.338 89.467 1.00 78.62 211 GLU A O 1
ATOM 1789 N N . LYS A 1 212 ? -104.914 16.644 88.406 1.00 79.81 212 LYS A N 1
ATOM 1790 C CA . LYS A 1 212 ? -105.628 15.591 89.129 1.00 79.81 212 LYS A CA 1
ATOM 1791 C C . LYS A 1 212 ? -105.349 15.665 90.631 1.00 79.81 212 LYS A C 1
ATOM 1793 O O . LYS A 1 212 ? -106.301 15.620 91.399 1.00 79.81 212 LYS A O 1
ATOM 1798 N N . GLU A 1 213 ? -104.096 15.817 91.054 1.00 76.19 213 GLU A N 1
ATOM 1799 C CA . GLU A 1 213 ? -103.710 15.941 92.466 1.00 76.19 213 GLU A CA 1
ATOM 1800 C C . GLU A 1 213 ? -104.279 17.208 93.113 1.00 76.19 213 GLU A C 1
ATOM 1802 O O . GLU A 1 213 ? -104.802 17.147 94.219 1.00 76.19 213 GLU A O 1
ATOM 1807 N N . THR A 1 214 ? -104.265 18.353 92.427 1.00 72.69 214 THR A N 1
ATOM 1808 C CA . THR A 1 214 ? -104.840 19.608 92.944 1.00 72.69 214 THR A CA 1
ATOM 1809 C C . THR A 1 214 ? -106.368 19.584 92.978 1.00 72.69 214 THR A C 1
ATOM 1811 O O . THR A 1 214 ? -106.962 20.129 93.907 1.00 72.69 214 THR A O 1
ATOM 1814 N N . LEU A 1 215 ? -107.031 18.931 92.018 1.00 74.75 215 LEU A N 1
ATOM 1815 C CA . LEU A 1 215 ? -108.470 18.662 92.074 1.00 74.75 215 LEU A CA 1
ATOM 1816 C C . LEU A 1 215 ? -108.808 17.669 93.188 1.00 74.75 215 LEU A C 1
ATOM 1818 O O . LEU A 1 215 ? -109.806 17.858 93.878 1.00 74.75 215 LEU A O 1
ATOM 1822 N N . GLN A 1 216 ? -107.976 16.651 93.401 1.00 73.31 216 GLN A N 1
ATOM 1823 C CA . GLN A 1 216 ? -108.135 15.671 94.474 1.00 73.31 216 GLN A CA 1
ATOM 1824 C C . GLN A 1 216 ? -107.928 16.323 95.851 1.00 73.31 216 GLN A C 1
ATOM 1826 O O . GLN A 1 216 ? -108.762 16.132 96.729 1.00 73.31 216 GLN A O 1
ATOM 1831 N N . ALA A 1 217 ? -106.939 17.211 95.991 1.00 70.88 217 ALA A N 1
ATOM 1832 C CA . ALA A 1 217 ? -106.724 18.032 97.181 1.00 70.88 217 ALA A CA 1
ATOM 1833 C C . ALA A 1 217 ? -107.870 19.032 97.417 1.00 70.88 217 ALA A C 1
ATOM 1835 O O . ALA A 1 217 ? -108.329 19.180 98.545 1.00 70.88 217 ALA A O 1
ATOM 1836 N N . LYS A 1 218 ? -108.413 19.670 96.368 1.00 69.06 218 LYS A N 1
ATOM 1837 C CA . LYS A 1 218 ? -109.623 20.513 96.478 1.00 69.06 218 LYS A CA 1
ATOM 1838 C C . LYS A 1 218 ? -110.861 19.701 96.858 1.00 69.06 218 LYS A C 1
ATOM 1840 O O . LYS A 1 218 ? -111.697 20.180 97.620 1.00 69.06 218 LYS A O 1
ATOM 1845 N N . MET A 1 219 ? -110.992 18.473 96.355 1.00 63.66 219 MET A N 1
ATOM 1846 C CA . MET A 1 219 ? -112.050 17.553 96.772 1.00 63.66 219 MET A CA 1
ATOM 1847 C C . MET A 1 219 ? -111.869 17.128 98.232 1.00 63.66 219 MET A C 1
ATOM 1849 O O . MET A 1 219 ? -112.860 17.053 98.949 1.00 63.66 219 MET A O 1
ATOM 1853 N N . GLU A 1 220 ? -110.641 16.921 98.707 1.00 63.06 220 GLU A N 1
ATOM 1854 C CA . GLU A 1 220 ? -110.336 16.621 100.113 1.00 63.06 220 GLU A CA 1
ATOM 1855 C C . GLU A 1 220 ? -110.532 17.833 101.040 1.00 63.06 220 GLU A C 1
ATOM 1857 O O . GLU A 1 220 ? -111.053 17.668 102.140 1.00 63.06 220 GLU A O 1
ATOM 1862 N N . GLU A 1 221 ? -110.254 19.058 100.588 1.00 56.59 221 GLU A N 1
ATOM 1863 C CA . GLU A 1 221 ? -110.518 20.300 101.331 1.00 56.59 221 GLU A CA 1
ATOM 1864 C C . GLU A 1 221 ? -112.029 20.600 101.445 1.00 56.59 221 GLU A C 1
ATOM 1866 O O . GLU A 1 221 ? -112.508 21.036 102.496 1.00 56.59 221 GLU A O 1
ATOM 1871 N N . ILE A 1 222 ? -112.814 20.284 100.405 1.00 58.78 222 ILE A N 1
ATOM 1872 C CA . ILE A 1 222 ? -114.289 20.342 100.438 1.00 58.78 222 ILE A CA 1
ATOM 1873 C C . ILE A 1 222 ? -114.869 19.196 101.287 1.00 58.78 222 ILE A C 1
ATOM 1875 O O . ILE A 1 222 ? -115.877 19.378 101.973 1.00 58.78 222 ILE A O 1
ATOM 1879 N N . ARG A 1 223 ? -114.216 18.029 101.313 1.00 53.44 223 ARG A N 1
ATOM 1880 C CA . ARG A 1 223 ? -114.630 16.863 102.110 1.00 53.44 223 ARG A CA 1
ATOM 1881 C C . ARG A 1 223 ? -114.223 16.969 103.587 1.00 53.44 223 ARG A C 1
ATOM 1883 O O . ARG A 1 223 ? -114.890 16.384 104.434 1.00 53.44 223 ARG A O 1
ATOM 1890 N N . GLY A 1 224 ? -113.217 17.781 103.920 1.00 47.84 224 GLY A N 1
ATOM 1891 C CA . GLY A 1 224 ? -112.735 18.019 105.287 1.00 47.84 224 GLY A CA 1
ATOM 1892 C C . GLY A 1 224 ? -113.629 18.910 106.164 1.00 47.84 224 GLY A C 1
ATOM 1893 O O . GLY A 1 224 ? -113.438 18.952 107.376 1.00 47.84 224 GLY A O 1
ATOM 1894 N N . LYS A 1 225 ? -114.634 19.593 105.593 1.00 47.12 225 LYS A N 1
ATOM 1895 C CA . LYS A 1 225 ? -115.602 20.425 106.342 1.00 47.12 225 LYS A CA 1
ATOM 1896 C C . LYS A 1 225 ? -116.926 19.728 106.691 1.00 47.12 225 LYS A C 1
ATOM 1898 O O . LYS A 1 225 ? -117.727 20.325 107.396 1.00 47.12 225 LYS A O 1
ATOM 1903 N N . ASN A 1 226 ? -117.153 18.483 106.262 1.00 39.25 226 ASN A N 1
ATOM 1904 C CA . ASN A 1 226 ? -118.404 17.746 106.497 1.00 39.25 226 ASN A CA 1
ATOM 1905 C C . ASN A 1 226 ? -118.158 16.227 106.620 1.00 39.25 226 ASN A C 1
ATOM 1907 O O . ASN A 1 226 ? -118.516 15.484 105.709 1.00 39.25 226 ASN A O 1
ATOM 1911 N N . ASN A 1 227 ? -117.547 15.776 107.729 1.00 33.94 227 ASN A N 1
ATOM 1912 C CA . ASN A 1 227 ? -117.852 14.514 108.450 1.00 33.94 227 ASN A CA 1
ATOM 1913 C C . ASN A 1 227 ? -116.638 13.866 109.144 1.00 33.94 227 ASN A C 1
ATOM 1915 O O . ASN A 1 227 ? -115.825 13.174 108.544 1.00 33.94 227 ASN A O 1
ATOM 1919 N N . SER A 1 228 ? -116.603 14.049 110.464 1.00 27.12 228 SER A N 1
ATOM 1920 C CA . SER A 1 228 ? -116.568 12.998 111.494 1.00 27.12 228 SER A CA 1
ATOM 1921 C C . SER A 1 228 ? -116.485 11.511 111.057 1.00 27.12 228 SER A C 1
ATOM 1923 O O . SER A 1 228 ? -117.448 10.954 110.537 1.00 27.12 228 SER A O 1
ATOM 1925 N N . SER A 1 229 ? -115.421 10.861 111.551 1.00 29.56 229 SER A N 1
ATOM 1926 C CA . SER A 1 229 ? -115.308 9.483 112.083 1.00 29.56 229 SER A CA 1
ATOM 1927 C C . SER A 1 229 ? -115.048 8.261 111.176 1.00 29.56 229 SER A C 1
ATOM 1929 O O . SER A 1 229 ? -115.768 8.001 110.219 1.00 29.56 229 SER A O 1
ATOM 1931 N N . LEU A 1 230 ? -114.124 7.441 111.711 1.00 29.70 230 LEU A N 1
ATOM 1932 C CA . LEU A 1 230 ? -114.014 5.970 111.725 1.00 29.70 230 LEU A CA 1
ATOM 1933 C C . LEU A 1 230 ? -113.198 5.228 110.632 1.00 29.70 230 LEU A C 1
ATOM 1935 O O . LEU A 1 230 ? -113.626 5.156 109.489 1.00 29.70 230 LEU A O 1
ATOM 1939 N N . ASN A 1 231 ? -112.142 4.530 111.116 1.00 27.81 231 ASN A N 1
ATOM 1940 C CA . ASN A 1 231 ? -111.807 3.095 110.904 1.00 27.81 231 ASN A CA 1
ATOM 1941 C C . ASN A 1 231 ? -111.412 2.592 109.485 1.00 27.81 231 ASN A C 1
ATOM 1943 O O . ASN A 1 231 ? -111.973 3.043 108.504 1.00 27.81 231 ASN A O 1
ATOM 1947 N N . THR A 1 232 ? -110.548 1.595 109.212 1.00 29.72 232 THR A N 1
ATOM 1948 C CA . THR A 1 232 ? -109.508 0.778 109.889 1.00 29.72 232 THR A CA 1
ATOM 1949 C C . THR A 1 232 ? -108.773 -0.033 108.774 1.00 29.72 232 THR A C 1
ATOM 1951 O O . THR A 1 232 ? -109.399 -0.344 107.767 1.00 29.72 232 THR A O 1
ATOM 1954 N N . THR A 1 233 ? -107.518 -0.457 109.017 1.00 32.12 233 THR A N 1
ATOM 1955 C CA . THR A 1 233 ? -106.833 -1.711 108.558 1.00 32.12 233 THR A CA 1
ATOM 1956 C C . THR A 1 233 ? -106.370 -1.938 107.096 1.00 32.12 233 THR A C 1
ATOM 1958 O O . THR A 1 233 ? -107.174 -1.927 106.173 1.00 32.12 233 THR A O 1
ATOM 1961 N N . GLY A 1 234 ? -105.100 -2.371 106.930 1.00 30.22 234 GLY A N 1
ATOM 1962 C CA . GLY A 1 234 ? -104.678 -3.302 105.857 1.00 30.22 234 GLY A CA 1
ATOM 1963 C C . GLY A 1 234 ? -103.263 -3.123 105.265 1.00 30.22 234 GLY A C 1
ATOM 1964 O O . GLY A 1 234 ? -103.104 -2.394 104.297 1.00 30.22 234 GLY A O 1
ATOM 1965 N N . LEU A 1 235 ? -102.267 -3.830 105.819 1.00 35.81 235 LEU A N 1
ATOM 1966 C CA . LEU A 1 235 ? -100.963 -4.225 105.215 1.00 35.81 235 LEU A CA 1
ATOM 1967 C C . LEU A 1 235 ? -101.175 -5.360 104.159 1.00 35.81 235 LEU A C 1
ATOM 1969 O O . LEU A 1 235 ? -102.332 -5.774 104.047 1.00 35.81 235 LEU A O 1
ATOM 1973 N N . PRO A 1 236 ? -100.165 -5.987 103.484 1.00 49.62 236 PRO A N 1
ATOM 1974 C CA . PRO A 1 236 ? -98.687 -5.842 103.531 1.00 49.62 236 PRO A CA 1
ATOM 1975 C C . PRO A 1 236 ? -97.938 -5.893 102.153 1.00 49.62 236 PRO A C 1
ATOM 1977 O O . PRO A 1 236 ? -98.558 -6.147 101.130 1.00 49.62 236 PRO A O 1
ATOM 1980 N N . GLU A 1 237 ? -96.604 -5.675 102.209 1.00 34.94 237 GLU A N 1
ATOM 1981 C CA . GLU A 1 237 ? -95.454 -6.365 101.533 1.00 34.94 237 GLU A CA 1
ATOM 1982 C C . GLU A 1 237 ? -95.467 -6.617 99.992 1.00 34.94 237 GLU A C 1
ATOM 1984 O O . GLU A 1 237 ? -96.508 -6.701 99.364 1.00 34.94 237 GLU A O 1
ATOM 1989 N N . THR A 1 238 ? -94.356 -6.733 99.248 1.00 32.94 238 THR A N 1
ATOM 1990 C CA . THR A 1 238 ? -93.041 -7.349 99.525 1.00 32.94 238 THR A CA 1
ATOM 1991 C C . THR A 1 238 ? -92.026 -6.961 98.413 1.00 32.94 238 THR A C 1
ATOM 1993 O O . THR A 1 238 ? -92.445 -6.835 97.266 1.00 32.94 238 THR A O 1
ATOM 1996 N N . SER A 1 239 ? -90.726 -6.837 98.771 1.00 35.09 239 SER A N 1
ATOM 1997 C CA . SER A 1 239 ? -89.478 -7.333 98.093 1.00 35.09 239 SER A CA 1
ATOM 1998 C C . SER A 1 239 ? -89.225 -7.090 96.583 1.00 35.09 239 SER A C 1
ATOM 2000 O O . SER A 1 239 ? -90.149 -7.128 95.788 1.00 35.09 239 SER A O 1
ATOM 2002 N N . GLN A 1 240 ? -88.013 -6.935 96.032 1.00 35.31 240 GLN A N 1
ATOM 2003 C CA . GLN A 1 240 ? -86.652 -7.453 96.309 1.00 35.31 240 GLN A CA 1
ATOM 2004 C C . GLN A 1 240 ? -85.717 -6.687 95.323 1.00 35.31 240 GLN A C 1
ATOM 2006 O O . GLN A 1 240 ? -86.135 -6.442 94.193 1.00 35.31 240 GLN A O 1
ATOM 2011 N N . ASP A 1 241 ? -84.625 -6.045 95.748 1.00 30.95 241 ASP A N 1
ATOM 2012 C CA . ASP A 1 241 ? -83.232 -6.530 95.908 1.00 30.95 241 ASP A CA 1
ATOM 2013 C C . ASP A 1 241 ? -82.368 -6.647 94.634 1.00 30.95 241 ASP A C 1
ATOM 2015 O O . ASP A 1 241 ? -82.842 -7.011 93.561 1.00 30.95 241 ASP A O 1
ATOM 2019 N N . MET A 1 242 ? -81.064 -6.441 94.885 1.00 44.12 242 MET A N 1
ATOM 2020 C CA . MET A 1 242 ? -79.854 -6.769 94.112 1.00 44.12 242 MET A CA 1
ATOM 2021 C C . MET A 1 242 ? -79.466 -5.839 92.951 1.00 44.12 242 MET A C 1
ATOM 2023 O O . MET A 1 242 ? -80.265 -5.546 92.072 1.00 44.12 242 MET A O 1
ATOM 2027 N N . ASP A 1 243 ? -78.212 -5.413 92.801 1.00 34.91 243 ASP A N 1
ATOM 2028 C CA . ASP A 1 243 ? -77.016 -5.460 93.655 1.00 34.91 243 ASP A CA 1
ATOM 2029 C C . ASP A 1 243 ? -75.935 -4.570 92.994 1.00 34.91 243 ASP A C 1
ATOM 2031 O O . ASP A 1 243 ? -76.040 -4.276 91.802 1.00 34.91 243 ASP A O 1
ATOM 2035 N N . THR A 1 244 ? -74.991 -4.111 93.826 1.00 34.88 244 THR A N 1
ATOM 2036 C CA . THR A 1 244 ? -73.526 -3.883 93.655 1.00 34.88 244 THR A CA 1
ATOM 2037 C C . THR A 1 244 ? -72.911 -3.794 92.229 1.00 34.88 244 THR A C 1
ATOM 2039 O O . THR A 1 244 ? -73.363 -4.406 91.275 1.00 34.88 244 THR A O 1
ATOM 2042 N N . ASP A 1 245 ? -71.824 -3.073 91.945 1.00 33.06 245 ASP A N 1
ATOM 2043 C CA . ASP A 1 245 ? -70.588 -2.906 92.709 1.00 33.06 245 ASP A CA 1
ATOM 2044 C C . ASP A 1 245 ? -69.637 -1.922 91.985 1.00 33.06 245 ASP A C 1
ATOM 2046 O O . ASP A 1 245 ? -69.693 -1.827 90.760 1.00 33.06 245 ASP A O 1
ATOM 2050 N N . ASP A 1 246 ? -68.789 -1.250 92.772 1.00 34.81 246 ASP A N 1
ATOM 2051 C CA . ASP A 1 246 ? -67.369 -0.882 92.584 1.00 34.81 246 ASP A CA 1
ATOM 2052 C C . ASP A 1 246 ? -66.754 -0.441 91.225 1.00 34.81 246 ASP A C 1
ATOM 2054 O O . ASP A 1 246 ? -67.119 -0.887 90.148 1.00 34.81 246 ASP A O 1
ATOM 2058 N N . THR A 1 247 ? -65.660 0.330 91.127 1.00 33.69 247 THR A N 1
ATOM 2059 C CA . THR A 1 247 ? -64.873 1.249 91.980 1.00 33.69 247 THR A CA 1
ATOM 2060 C C . THR A 1 247 ? -63.647 1.652 91.132 1.00 33.69 247 THR A C 1
ATOM 2062 O O . THR A 1 247 ? -62.966 0.758 90.649 1.00 33.69 247 THR A O 1
ATOM 2065 N N . GLN A 1 248 ? -63.375 2.968 91.004 1.00 35.97 248 GLN A N 1
ATOM 2066 C CA . GLN A 1 248 ? -62.074 3.654 90.732 1.00 35.97 248 GLN A CA 1
ATOM 2067 C C . GLN A 1 248 ? -61.220 3.163 89.509 1.00 35.97 248 GLN A C 1
ATOM 2069 O O . GLN A 1 248 ? -61.579 2.215 88.836 1.00 35.97 248 GLN A O 1
ATOM 2074 N N . THR A 1 249 ? -60.128 3.760 89.008 1.00 32.53 249 THR A N 1
ATOM 2075 C CA . THR A 1 249 ? -59.171 4.798 89.435 1.00 32.53 249 THR A CA 1
ATOM 2076 C C . THR A 1 249 ? -58.416 5.324 88.190 1.00 32.53 249 THR A C 1
ATOM 2078 O O . THR A 1 249 ? -58.421 4.712 87.126 1.00 32.53 249 THR A O 1
ATOM 2081 N N . GLU A 1 250 ? -57.758 6.464 88.377 1.00 38.62 250 GLU A N 1
ATOM 2082 C CA . GLU A 1 250 ? -56.801 7.226 87.556 1.00 38.62 250 GLU A CA 1
ATOM 2083 C C . GLU A 1 250 ? -55.719 6.423 86.789 1.00 38.62 250 GLU A C 1
ATOM 2085 O O . GLU A 1 250 ? -55.362 5.317 87.187 1.00 38.62 250 GLU A O 1
ATOM 2090 N N . THR A 1 251 ? -55.102 7.014 85.746 1.00 32.25 251 THR A N 1
ATOM 2091 C CA . THR A 1 251 ? -53.715 7.580 85.734 1.00 32.25 251 THR A CA 1
ATOM 2092 C C . THR A 1 251 ? -53.221 7.795 84.279 1.00 32.25 251 THR A C 1
ATOM 2094 O O . THR A 1 251 ? -53.365 6.914 83.435 1.00 32.25 251 THR A O 1
ATOM 2097 N N . SER A 1 252 ? -52.633 8.966 83.986 1.00 36.88 252 SER A N 1
ATOM 2098 C CA . SER A 1 252 ? -51.787 9.239 82.795 1.00 36.88 252 SER A CA 1
ATOM 2099 C C . SER A 1 252 ? -50.299 8.855 83.079 1.00 36.88 252 SER A C 1
ATOM 2101 O O . SER A 1 252 ? -50.081 7.945 83.865 1.00 36.88 252 SER A O 1
ATOM 2103 N N . PRO A 1 253 ? -49.257 9.508 82.517 1.00 65.38 253 PRO A N 1
ATOM 2104 C CA . PRO A 1 253 ? -48.407 9.067 81.393 1.00 65.38 253 PRO A CA 1
ATOM 2105 C C . PRO A 1 253 ? -46.909 8.818 81.759 1.00 65.38 253 PRO A C 1
ATOM 2107 O O . PRO A 1 253 ? -46.486 9.232 82.827 1.00 65.38 253 PRO A O 1
ATOM 2110 N N . ASP A 1 254 ? -46.095 8.222 80.864 1.00 29.78 254 ASP A N 1
ATOM 2111 C CA . ASP A 1 254 ? -44.604 8.355 80.780 1.00 29.78 254 ASP A CA 1
ATOM 2112 C C . ASP A 1 254 ? -44.082 7.591 79.527 1.00 29.78 254 ASP A C 1
ATOM 2114 O O . ASP A 1 254 ? -44.601 6.518 79.228 1.00 29.78 254 ASP A O 1
ATOM 2118 N N . LEU A 1 255 ? -43.298 8.144 78.581 1.00 41.56 255 LEU A N 1
ATOM 2119 C CA . LEU A 1 255 ? -41.857 8.506 78.531 1.00 41.56 255 LEU A CA 1
ATOM 2120 C C . LEU A 1 255 ? -40.850 7.338 78.638 1.00 41.56 255 LEU A C 1
ATOM 2122 O O . LEU A 1 255 ? -40.804 6.624 79.629 1.00 41.56 255 LEU A O 1
ATOM 2126 N N . THR A 1 256 ? -40.010 7.203 77.599 1.00 36.44 256 THR A N 1
ATOM 2127 C CA . THR A 1 256 ? -38.589 6.750 77.562 1.00 36.44 256 THR A CA 1
ATOM 2128 C C . THR A 1 256 ? -38.185 6.725 76.071 1.00 36.44 256 THR A C 1
ATOM 2130 O O . THR A 1 256 ? -38.819 6.039 75.281 1.00 36.44 256 THR A O 1
ATOM 2133 N N . SER A 1 257 ? -37.373 7.627 75.506 1.00 39.78 257 SER A N 1
ATOM 2134 C CA . SER A 1 257 ? -35.938 7.933 75.677 1.00 39.78 257 SER A CA 1
ATOM 2135 C C . SER A 1 257 ? -34.996 6.746 75.432 1.00 39.78 257 SER A C 1
ATOM 2137 O O . SER A 1 257 ? -34.782 5.918 76.315 1.00 39.78 257 SER A O 1
ATOM 2139 N N . SER A 1 258 ? -34.362 6.719 74.257 1.00 43.66 258 SER A N 1
ATOM 2140 C CA . SER A 1 258 ? -33.034 6.124 74.050 1.00 43.66 258 SER A CA 1
ATOM 2141 C C . SER A 1 258 ? -32.340 6.883 72.917 1.00 43.66 258 SER A C 1
ATOM 2143 O O . SER A 1 258 ? -32.654 6.701 71.743 1.00 43.66 258 SER A O 1
ATOM 2145 N N . GLU A 1 259 ? -31.452 7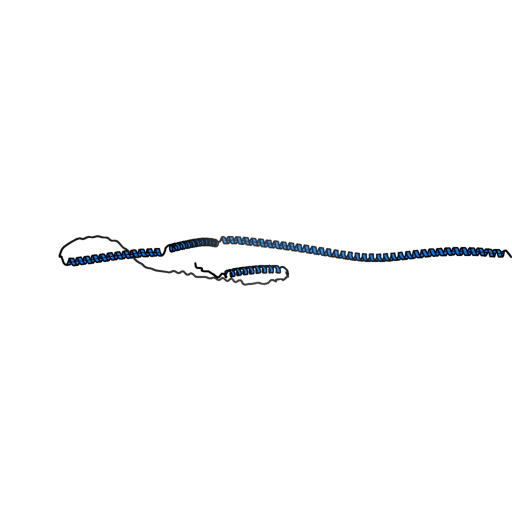.793 73.305 1.00 39.38 259 GLU A N 1
ATOM 2146 C CA . GLU A 1 259 ? -30.331 8.245 72.489 1.00 39.38 259 GLU A CA 1
ATOM 2147 C C . GLU A 1 259 ? -29.306 7.106 72.420 1.00 39.38 259 GLU A C 1
ATOM 2149 O O . GLU A 1 259 ? -29.016 6.493 73.445 1.00 39.38 259 GLU A O 1
ATOM 2154 N N . GLU A 1 260 ? -28.693 6.881 71.260 1.00 40.41 260 GLU A N 1
ATOM 2155 C CA . GLU A 1 260 ? -27.277 6.527 71.236 1.00 40.41 260 GLU A CA 1
ATOM 2156 C C . GLU A 1 260 ? -26.606 7.134 70.002 1.00 40.41 260 GLU A C 1
ATOM 2158 O O . GLU A 1 260 ? -27.172 7.236 68.913 1.00 40.41 260 GLU A O 1
ATOM 2163 N N . ASN A 1 261 ? -25.419 7.647 70.273 1.00 36.19 261 ASN A N 1
ATOM 2164 C CA . ASN A 1 261 ? -24.604 8.576 69.515 1.00 36.19 261 ASN A CA 1
ATOM 2165 C C . ASN A 1 261 ? -23.335 7.822 69.054 1.00 36.19 261 ASN A C 1
ATOM 2167 O O . ASN A 1 261 ? -23.096 6.700 69.497 1.00 36.19 261 ASN A O 1
ATOM 2171 N N . VAL A 1 262 ? -22.456 8.514 68.317 1.00 37.38 262 VAL A N 1
ATOM 2172 C CA . VAL A 1 262 ? -21.038 8.168 68.040 1.00 37.38 262 VAL A CA 1
ATOM 2173 C C . VAL A 1 262 ? -20.865 7.138 66.884 1.00 37.38 262 VAL A C 1
ATOM 2175 O O . VAL A 1 262 ? -21.509 6.102 66.864 1.00 37.38 262 VAL A O 1
ATOM 2178 N N . THR A 1 263 ? -20.038 7.297 65.837 1.00 37.47 263 THR A N 1
ATOM 2179 C CA . THR A 1 263 ? -18.785 8.055 65.654 1.00 37.47 263 THR A CA 1
ATOM 2180 C C . THR A 1 263 ? -18.476 8.204 64.156 1.00 37.47 263 THR A C 1
ATOM 2182 O O . THR A 1 263 ? -18.536 7.225 63.415 1.00 37.47 263 THR A O 1
ATOM 2185 N N . GLU A 1 264 ? -18.070 9.401 63.733 1.00 44.28 264 GLU A N 1
ATOM 2186 C CA . GLU A 1 264 ? -17.292 9.631 62.512 1.00 44.28 264 GLU A CA 1
ATOM 2187 C C . GLU A 1 264 ? -15.874 9.065 62.687 1.00 44.28 264 GLU A C 1
ATOM 2189 O O . GLU A 1 264 ? -15.217 9.344 63.690 1.00 44.28 264 GLU A O 1
ATOM 2194 N N . GLN A 1 265 ? -15.365 8.327 61.698 1.00 39.72 265 GLN A N 1
ATOM 2195 C CA . GLN A 1 265 ? -13.923 8.165 61.514 1.00 39.72 265 GLN A CA 1
ATOM 2196 C C . GLN A 1 265 ? -13.534 8.415 60.060 1.00 39.72 265 GLN A C 1
ATOM 2198 O O . GLN A 1 265 ? -13.667 7.577 59.171 1.00 39.72 265 GLN A O 1
ATOM 2203 N N . ASP A 1 266 ? -13.035 9.632 59.895 1.00 37.53 266 ASP A N 1
ATOM 2204 C CA . ASP A 1 266 ? -12.089 10.103 58.901 1.00 37.53 266 ASP A CA 1
ATOM 2205 C C . ASP A 1 266 ? -10.839 9.201 58.879 1.00 37.53 266 ASP A C 1
ATOM 2207 O O . ASP A 1 266 ? -10.199 8.972 59.909 1.00 37.53 266 ASP A O 1
ATOM 2211 N N . THR A 1 267 ? -10.487 8.673 57.706 1.00 42.91 267 THR A N 1
ATOM 2212 C CA . THR A 1 267 ? -9.175 8.061 57.461 1.00 42.91 267 THR A CA 1
ATOM 2213 C C . THR A 1 267 ? -8.596 8.607 56.168 1.00 42.91 267 THR A C 1
ATOM 2215 O O . THR A 1 267 ? -8.865 8.160 55.055 1.00 42.91 267 THR A O 1
ATOM 2218 N N . THR A 1 268 ? -7.753 9.608 56.366 1.00 39.59 268 THR A N 1
ATOM 2219 C CA . THR A 1 268 ? -6.736 10.069 55.436 1.00 39.59 268 THR A CA 1
ATOM 2220 C C . THR A 1 268 ? -5.614 9.031 55.361 1.00 39.59 268 THR A C 1
ATOM 2222 O O . THR A 1 268 ? -5.019 8.665 56.374 1.00 39.59 268 THR A O 1
ATOM 2225 N N . LEU A 1 269 ? -5.281 8.578 54.150 1.00 42.75 269 LEU A N 1
ATOM 2226 C CA . LEU A 1 269 ? -4.029 7.876 53.873 1.00 42.75 269 LEU A CA 1
ATOM 2227 C C . LEU A 1 269 ? -3.292 8.556 52.720 1.00 42.75 269 LEU A C 1
ATOM 2229 O O . LEU A 1 269 ? -3.543 8.364 51.537 1.00 42.75 269 LEU A O 1
ATOM 2233 N N . THR A 1 270 ? -2.400 9.425 53.169 1.00 38.22 270 THR A N 1
ATOM 2234 C CA . THR A 1 270 ? -1.088 9.783 52.645 1.00 38.22 270 THR A CA 1
ATOM 2235 C C . THR A 1 270 ? -0.433 8.697 51.780 1.00 38.22 270 THR A C 1
ATOM 2237 O O . THR A 1 270 ? -0.078 7.641 52.294 1.00 38.22 270 THR A O 1
ATOM 2240 N N . GLU A 1 271 ? -0.100 9.027 50.533 1.00 45.22 271 GLU A N 1
ATOM 2241 C CA . GLU A 1 271 ? 1.096 8.491 49.876 1.00 45.22 271 GLU A CA 1
ATOM 2242 C C . GLU A 1 271 ? 1.931 9.644 49.318 1.00 45.22 271 GLU A C 1
ATOM 2244 O O . GLU A 1 271 ? 1.464 10.519 48.588 1.00 45.22 271 GLU A O 1
ATOM 2249 N N . ARG A 1 272 ? 3.190 9.665 49.755 1.00 39.41 272 ARG A N 1
ATOM 2250 C CA . ARG A 1 272 ? 4.211 10.653 49.431 1.00 39.41 272 ARG A CA 1
ATOM 2251 C C . ARG A 1 272 ? 5.470 9.896 49.022 1.00 39.41 272 ARG A C 1
ATOM 2253 O O . ARG A 1 272 ? 5.974 9.101 49.807 1.00 39.41 272 ARG A O 1
ATOM 2260 N N . GLY A 1 273 ? 6.019 10.283 47.872 1.00 37.16 273 GLY A N 1
ATOM 2261 C CA . GLY A 1 273 ? 7.414 10.067 47.472 1.00 37.16 273 GLY A CA 1
ATOM 2262 C C . GLY A 1 273 ? 7.643 8.830 46.601 1.00 37.16 273 GLY A C 1
ATOM 2263 O O . GLY A 1 273 ? 6.948 7.841 46.740 1.00 37.16 273 GLY A O 1
ATOM 2264 N N . ALA A 1 274 ? 8.627 8.773 45.713 1.00 38.75 274 ALA A N 1
ATOM 2265 C CA . ALA A 1 274 ? 9.603 9.720 45.171 1.00 38.75 274 ALA A CA 1
ATOM 2266 C C . ALA A 1 274 ? 10.488 8.898 44.204 1.00 38.75 274 ALA A C 1
ATOM 2268 O O . ALA A 1 274 ? 10.699 7.714 44.453 1.00 38.75 274 ALA A O 1
ATOM 2269 N N . GLY A 1 275 ? 11.053 9.532 43.171 1.00 37.47 275 GLY A N 1
ATOM 2270 C CA . GLY A 1 275 ? 12.124 8.976 42.323 1.00 37.47 275 GLY A CA 1
ATOM 2271 C C . GLY A 1 275 ? 11.691 8.835 40.859 1.00 37.47 275 GLY A C 1
ATOM 2272 O O . GLY A 1 275 ? 10.916 7.942 40.553 1.00 37.47 275 GLY A O 1
ATOM 2273 N N . ASP A 1 276 ? 11.943 9.775 39.946 1.00 37.88 276 ASP A N 1
ATOM 2274 C CA . ASP A 1 276 ? 13.212 10.365 39.467 1.00 37.88 276 ASP A CA 1
ATOM 2275 C C . ASP A 1 276 ? 13.917 9.531 38.374 1.00 37.88 276 ASP A C 1
ATOM 2277 O O . ASP A 1 276 ? 14.261 8.373 38.588 1.00 37.88 276 ASP A O 1
ATOM 2281 N N . GLY A 1 277 ? 14.151 10.194 37.231 1.00 38.62 277 GLY A N 1
ATOM 2282 C CA . GLY A 1 277 ? 15.298 9.991 36.338 1.00 38.62 277 GLY A CA 1
ATOM 2283 C C . GLY A 1 277 ? 15.202 8.947 35.219 1.00 38.62 277 GLY A C 1
ATOM 2284 O O . GLY A 1 277 ? 15.362 7.758 35.468 1.00 38.62 277 GLY A O 1
ATOM 2285 N N . GLY A 1 278 ? 15.100 9.394 33.956 1.00 37.72 278 GLY A N 1
ATOM 2286 C CA . GLY A 1 278 ? 15.433 8.537 32.806 1.00 37.72 278 GLY A CA 1
ATOM 2287 C C . GLY A 1 278 ? 15.028 9.039 31.415 1.00 37.72 278 GLY A C 1
ATOM 2288 O O . GLY A 1 278 ? 14.160 8.446 30.789 1.00 37.72 278 GLY A O 1
ATOM 2289 N N . ASP A 1 279 ? 15.652 10.124 30.954 1.00 39.19 279 ASP A N 1
ATOM 2290 C CA . ASP A 1 279 ? 15.928 10.504 29.554 1.00 39.19 279 ASP A CA 1
ATOM 2291 C C . ASP A 1 279 ? 14.959 10.077 28.432 1.00 39.19 279 ASP A C 1
ATOM 2293 O O . ASP A 1 279 ? 15.079 9.044 27.774 1.00 39.19 279 ASP A O 1
ATOM 2297 N N . PHE A 1 280 ? 14.071 11.016 28.108 1.00 37.12 280 PHE A N 1
ATOM 2298 C CA . PHE A 1 280 ? 13.293 11.059 26.877 1.00 37.12 280 PHE A CA 1
ATOM 2299 C C . PHE A 1 280 ? 14.183 11.521 25.708 1.00 37.12 280 PHE A C 1
ATOM 2301 O O . PHE A 1 280 ? 14.399 12.719 25.505 1.00 37.12 280 PHE A O 1
ATOM 2308 N N . ILE A 1 281 ? 14.697 10.572 24.919 1.00 45.72 281 ILE A N 1
ATOM 2309 C CA . ILE A 1 281 ? 15.292 10.873 23.612 1.00 45.72 281 ILE A CA 1
ATOM 2310 C C . ILE A 1 281 ? 14.175 11.240 22.634 1.00 45.72 281 ILE A C 1
ATOM 2312 O O . ILE A 1 281 ? 13.327 10.431 22.260 1.00 45.72 281 ILE A O 1
ATOM 2316 N N . ALA A 1 282 ? 14.221 12.489 22.187 1.00 44.75 282 ALA A N 1
ATOM 2317 C CA . ALA A 1 282 ? 13.533 12.952 21.003 1.00 44.75 282 ALA A CA 1
ATOM 2318 C C . ALA A 1 282 ? 14.157 12.328 19.742 1.00 44.75 282 ALA A C 1
ATOM 2320 O O . ALA A 1 282 ? 15.311 12.604 19.428 1.00 44.75 282 ALA A O 1
ATOM 2321 N N . THR A 1 283 ? 13.358 11.604 18.956 1.00 44.31 283 THR A N 1
ATOM 2322 C CA . THR A 1 283 ? 13.597 11.417 17.515 1.00 44.31 283 THR A CA 1
ATOM 2323 C C . THR A 1 283 ? 12.271 11.339 16.754 1.00 44.31 283 THR A C 1
ATOM 2325 O O . THR A 1 283 ? 11.631 10.304 16.623 1.00 44.31 283 THR A O 1
ATOM 2328 N N . SER A 1 284 ? 11.844 12.512 16.284 1.00 49.12 284 SER A N 1
ATOM 2329 C CA . SER A 1 284 ? 11.157 12.767 15.009 1.00 49.12 284 SER A CA 1
ATOM 2330 C C . SER A 1 284 ? 10.317 11.637 14.372 1.00 49.12 284 SER A C 1
ATOM 2332 O O . SER A 1 284 ? 10.760 10.984 13.429 1.00 49.12 284 SER A O 1
ATOM 2334 N N . LEU A 1 285 ? 9.036 11.548 14.745 1.00 43.31 285 LEU A N 1
ATOM 2335 C CA . LEU A 1 285 ? 7.958 11.207 13.804 1.00 43.31 285 LEU A CA 1
ATOM 2336 C C . LEU A 1 285 ? 7.127 12.466 13.530 1.00 43.31 285 LEU A C 1
ATOM 2338 O O . LEU A 1 285 ? 6.089 12.741 14.134 1.00 43.31 285 LEU A O 1
ATOM 2342 N N . THR A 1 286 ? 7.644 13.290 12.627 1.00 53.50 286 THR A N 1
ATOM 2343 C CA . THR A 1 286 ? 6.954 14.452 12.073 1.00 53.50 286 THR A CA 1
ATOM 2344 C C . THR A 1 286 ? 6.199 14.045 10.816 1.00 53.50 286 THR A C 1
ATOM 2346 O O . THR A 1 286 ? 6.813 13.621 9.841 1.00 53.50 286 THR A O 1
ATOM 2349 N N . GLY A 1 287 ? 4.883 14.259 10.803 1.00 54.19 287 GLY A N 1
ATOM 2350 C CA . GLY A 1 287 ? 4.216 14.632 9.557 1.00 54.19 287 GLY A CA 1
ATOM 2351 C C . GLY A 1 287 ? 2.750 14.256 9.464 1.00 54.19 287 GLY A C 1
ATOM 2352 O O . GLY A 1 287 ? 1.918 15.130 9.267 1.00 54.19 287 GLY A O 1
ATOM 2353 N N . THR A 1 288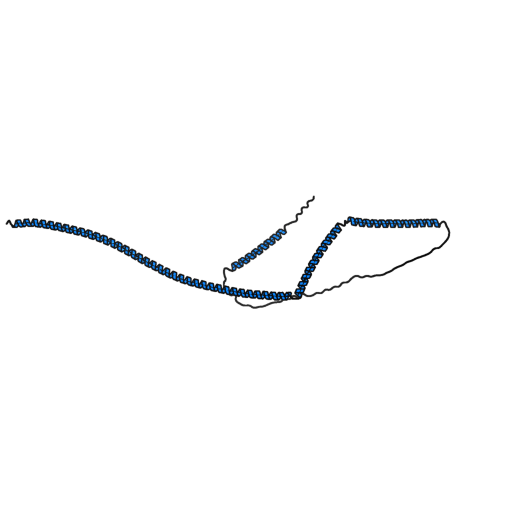 ? 2.411 12.978 9.597 1.00 53.00 288 THR A N 1
ATOM 2354 C CA . THR A 1 288 ? 1.126 12.486 9.063 1.00 53.00 288 THR A CA 1
ATOM 2355 C C . THR A 1 288 ? 0.201 11.857 10.099 1.00 53.00 288 THR A C 1
ATOM 2357 O O . THR A 1 288 ? -1.006 11.820 9.881 1.00 53.00 288 THR A O 1
ATOM 2360 N N . GLN A 1 289 ? 0.706 11.454 11.268 1.00 49.16 289 GLN A N 1
ATOM 2361 C CA . GLN A 1 289 ? -0.116 10.773 12.279 1.00 49.16 289 GLN A CA 1
ATOM 2362 C C . GLN A 1 289 ? -0.832 11.726 13.256 1.00 49.16 289 GLN A C 1
ATOM 2364 O O . GLN A 1 289 ? -1.859 11.367 13.825 1.00 49.16 289 GLN A O 1
ATOM 2369 N N . LYS A 1 290 ? -0.357 12.973 13.402 1.00 52.19 290 LYS A N 1
ATOM 2370 C CA . LYS A 1 290 ? -0.994 13.985 14.272 1.00 52.19 290 LYS A CA 1
ATOM 2371 C C . LYS A 1 290 ? -2.268 14.601 13.681 1.00 52.19 290 LYS A C 1
ATOM 2373 O O . LYS A 1 290 ? -3.073 15.145 14.427 1.00 52.19 290 LYS A O 1
ATOM 2378 N N . TYR A 1 291 ? -2.472 14.505 12.365 1.00 57.91 291 TYR A N 1
ATOM 2379 C CA . TYR A 1 291 ? -3.675 15.045 11.720 1.00 57.91 291 TYR A CA 1
ATOM 2380 C C . TYR A 1 291 ? -4.904 14.157 11.941 1.00 57.91 291 TYR A C 1
ATOM 2382 O O . TYR A 1 291 ? -6.007 14.674 12.108 1.00 57.91 291 TYR A O 1
ATOM 2390 N N . TYR A 1 292 ? -4.72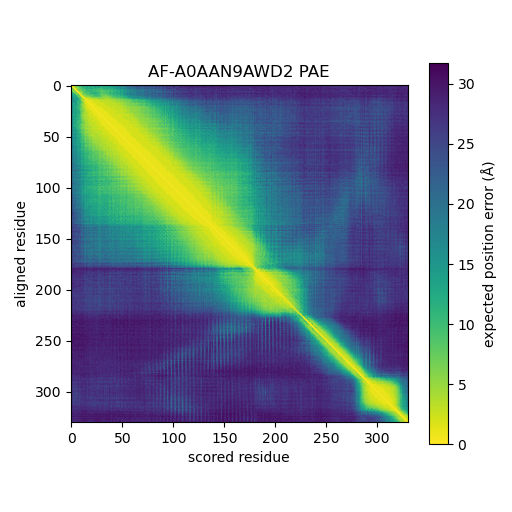2 12.837 12.029 1.00 62.50 292 TYR A N 1
ATOM 2391 C CA . TYR A 1 292 ? -5.835 11.917 12.272 1.00 62.50 292 TYR A CA 1
ATOM 2392 C C . TYR A 1 292 ? -6.341 11.976 13.716 1.00 62.50 292 TYR A C 1
ATOM 2394 O O . TYR A 1 292 ? -7.551 11.957 13.930 1.00 62.50 292 TYR A O 1
ATOM 2402 N N . SER A 1 293 ? -5.453 12.139 14.704 1.00 66.25 293 SER A N 1
ATOM 2403 C CA . SER A 1 293 ? -5.871 12.268 16.106 1.00 66.25 293 SER A CA 1
ATOM 2404 C C . SER A 1 293 ? -6.579 13.596 16.389 1.00 66.25 293 SER A C 1
ATOM 2406 O O . SER A 1 293 ? -7.586 13.603 17.092 1.00 66.25 293 SER A O 1
ATOM 2408 N N . PHE A 1 294 ? -6.133 14.703 15.783 1.00 71.81 294 PHE A N 1
ATOM 2409 C CA . PHE A 1 294 ? -6.827 15.992 15.900 1.00 71.81 294 PHE A CA 1
ATOM 2410 C C . PHE A 1 294 ? -8.182 16.002 15.185 1.00 71.81 294 PHE A C 1
ATOM 2412 O O . PHE A 1 294 ? -9.143 16.567 15.705 1.00 71.81 294 PHE A O 1
ATOM 2419 N N . SER A 1 295 ? -8.287 15.350 14.022 1.00 82.69 295 SER A N 1
ATOM 2420 C CA . SER A 1 295 ? -9.550 15.278 13.282 1.00 82.69 295 SER A CA 1
ATOM 2421 C C . SER A 1 295 ? -10.617 14.476 14.033 1.00 82.69 295 SER A C 1
ATOM 2423 O O . SER A 1 295 ? -11.780 14.875 14.014 1.00 82.69 295 SER A O 1
ATOM 2425 N N . LEU A 1 296 ? -10.240 13.390 14.718 1.00 81.19 296 LEU A N 1
ATOM 2426 C CA . LEU A 1 296 ? -11.178 12.576 15.500 1.00 81.19 296 LEU A CA 1
ATOM 2427 C C . LEU A 1 296 ? -11.656 13.300 16.768 1.00 81.19 296 LEU A C 1
ATOM 2429 O O . LEU A 1 296 ? -12.846 13.283 17.077 1.00 81.19 296 LEU A O 1
ATOM 2433 N N . LEU A 1 297 ? -10.749 13.994 17.463 1.00 85.81 297 LEU A N 1
ATOM 2434 C CA . LEU A 1 297 ? -11.082 14.811 18.637 1.00 85.81 297 LEU A CA 1
ATOM 2435 C C . LEU A 1 297 ? -12.009 15.979 18.281 1.00 85.81 297 LEU A C 1
ATOM 2437 O O . LEU A 1 297 ? -12.940 16.276 19.026 1.00 85.81 297 LEU A O 1
ATOM 2441 N N . PHE A 1 298 ? -11.795 16.609 17.123 1.00 88.69 298 PHE A N 1
ATOM 2442 C CA . PHE A 1 298 ? -12.654 17.687 16.633 1.00 88.69 298 PHE A CA 1
ATOM 2443 C C . PHE A 1 298 ? -14.059 17.189 16.262 1.00 88.69 298 PHE A C 1
ATOM 2445 O O . PHE A 1 298 ? -15.042 17.855 16.577 1.00 88.69 298 PHE A O 1
ATOM 2452 N N . LEU A 1 299 ? -14.168 15.999 15.657 1.00 90.56 299 LEU A N 1
ATOM 2453 C CA . LEU A 1 299 ? -15.451 15.349 15.360 1.00 90.56 299 LEU A CA 1
ATOM 2454 C C . LEU A 1 299 ? -16.229 14.992 16.635 1.00 90.56 299 LEU A C 1
ATOM 2456 O O . LEU A 1 299 ? -17.423 15.269 16.707 1.00 90.56 299 LEU A O 1
ATOM 2460 N N . LEU A 1 300 ? -15.556 14.456 17.659 1.00 90.62 300 LEU A N 1
ATOM 2461 C CA . LEU A 1 300 ? -16.183 14.158 18.952 1.00 90.62 300 LEU A CA 1
ATOM 2462 C C . LEU A 1 300 ? -16.668 15.428 19.665 1.00 90.62 300 LEU A C 1
ATOM 2464 O O . LEU A 1 300 ? -17.788 15.456 20.170 1.00 90.62 300 LEU A O 1
ATOM 2468 N N . LEU A 1 301 ? -15.875 16.505 19.648 1.00 91.44 301 LEU A N 1
ATOM 2469 C CA . LEU A 1 301 ? -16.287 17.806 20.187 1.00 91.44 301 LEU A CA 1
ATOM 2470 C C . LEU A 1 301 ? -17.499 18.385 19.444 1.00 91.44 301 LEU A C 1
ATOM 2472 O O . LEU A 1 301 ? -18.409 18.911 20.081 1.00 91.44 301 LEU A O 1
ATOM 2476 N N . LEU A 1 302 ? -17.548 18.255 18.116 1.00 92.94 302 LEU A N 1
ATOM 2477 C CA . LEU A 1 302 ? -18.697 18.679 17.311 1.00 92.94 302 LEU A CA 1
ATOM 2478 C C . LEU A 1 302 ? -19.969 17.898 17.659 1.00 92.94 302 LEU A C 1
ATOM 2480 O O . LEU A 1 302 ? -21.028 18.509 17.776 1.00 92.94 302 LEU A O 1
ATOM 2484 N N . CYS A 1 303 ? -19.871 16.583 17.878 1.00 90.81 303 CYS A N 1
ATOM 2485 C CA . CYS A 1 303 ? -21.006 15.766 18.312 1.00 90.81 303 CYS A CA 1
ATOM 2486 C C . CYS A 1 303 ? -21.557 16.220 19.672 1.00 90.81 303 CYS A C 1
ATOM 2488 O O . CYS A 1 303 ? -22.761 16.435 19.787 1.00 90.81 303 CYS A O 1
ATOM 2490 N N . VAL A 1 304 ? -20.686 16.460 20.660 1.00 91.81 304 VAL A N 1
ATOM 2491 C CA . VAL A 1 304 ? -21.098 16.932 21.997 1.00 91.81 304 VAL A CA 1
ATOM 2492 C C . VAL A 1 304 ? -21.750 18.318 21.929 1.00 91.81 304 VAL A C 1
ATOM 2494 O O . VAL A 1 304 ? -22.758 18.569 22.587 1.00 91.81 304 VAL A O 1
ATOM 2497 N N . VAL A 1 305 ? -21.219 19.227 21.105 1.00 93.06 305 VAL A N 1
ATOM 2498 C CA . VAL A 1 305 ? -21.805 20.566 20.925 1.00 93.06 305 VAL A CA 1
ATOM 2499 C C . VAL A 1 305 ? -23.178 20.490 20.251 1.00 93.06 305 VAL A C 1
ATOM 2501 O O . VAL A 1 305 ? -24.087 21.220 20.645 1.00 93.06 305 VAL A O 1
ATOM 2504 N N . ILE A 1 306 ? -23.359 19.605 19.266 1.00 89.50 306 ILE A N 1
ATOM 2505 C CA . ILE A 1 306 ? -24.652 19.409 18.594 1.00 89.50 306 ILE A CA 1
ATOM 2506 C C . ILE A 1 306 ? -25.693 18.830 19.561 1.00 89.50 306 ILE A C 1
ATOM 2508 O O . ILE A 1 306 ? -26.810 19.348 19.603 1.00 89.50 306 ILE A O 1
ATOM 2512 N N . GLU A 1 307 ? -25.340 17.822 20.366 1.00 88.62 307 GLU A N 1
ATOM 2513 C CA . GLU A 1 307 ? -26.239 17.276 21.395 1.00 88.62 307 GLU A CA 1
ATOM 2514 C C . GLU A 1 307 ? -26.643 18.343 22.416 1.00 88.62 307 GLU A C 1
ATOM 2516 O O . GLU A 1 307 ? -27.832 18.516 22.686 1.00 88.62 307 GLU A O 1
ATOM 2521 N N . TRP A 1 308 ? -25.687 19.140 22.899 1.00 89.25 308 TRP A N 1
ATOM 2522 C CA . TRP A 1 308 ? -25.965 20.214 23.853 1.00 89.25 308 TRP A CA 1
ATOM 2523 C C . TRP A 1 308 ? -26.894 21.299 23.280 1.00 89.25 308 TRP A C 1
ATOM 2525 O O . TRP A 1 308 ? -27.792 21.788 23.969 1.00 89.25 308 TRP A O 1
ATOM 2535 N N . ILE A 1 309 ? -26.729 21.665 22.002 1.00 87.44 309 ILE A N 1
ATOM 2536 C CA . ILE A 1 309 ? -27.631 22.608 21.319 1.00 87.44 309 ILE A CA 1
ATOM 2537 C C . ILE A 1 309 ? -29.043 22.015 21.194 1.00 87.44 309 ILE A C 1
ATOM 2539 O O . ILE A 1 309 ? -30.029 22.732 21.388 1.00 87.44 309 ILE A O 1
ATOM 2543 N N . PHE A 1 310 ? -29.157 20.718 20.900 1.00 84.12 310 PHE A N 1
ATOM 2544 C CA . PHE A 1 310 ? -30.447 20.041 20.757 1.00 84.12 310 PHE A CA 1
ATOM 2545 C C . PHE A 1 310 ? -31.189 19.930 22.099 1.00 84.12 310 PHE A C 1
ATOM 2547 O O . PHE A 1 310 ? -32.389 20.214 22.187 1.00 84.12 310 PHE A O 1
ATOM 2554 N N . GLU A 1 311 ? -30.469 19.610 23.172 1.00 84.81 311 GLU A N 1
ATOM 2555 C CA . GLU A 1 311 ? -31.009 19.541 24.531 1.00 84.81 311 GLU A CA 1
ATOM 2556 C C . GLU A 1 311 ? -31.450 20.926 25.037 1.00 84.81 311 GLU A C 1
ATOM 2558 O O . GLU A 1 311 ? -32.524 21.089 25.621 1.00 84.81 311 GLU A O 1
ATOM 2563 N N . ARG A 1 312 ? -30.693 21.980 24.711 1.00 84.12 312 ARG A N 1
ATOM 2564 C CA . ARG A 1 312 ? -31.070 23.353 25.067 1.00 84.12 312 ARG A CA 1
ATOM 2565 C C . ARG A 1 312 ? -32.272 23.869 24.267 1.00 84.12 312 ARG A C 1
ATOM 2567 O O . ARG A 1 312 ? -33.144 24.529 24.831 1.00 84.12 312 ARG A O 1
ATOM 2574 N N . SER A 1 313 ? -32.360 23.538 22.977 1.00 79.75 313 SER A N 1
ATOM 2575 C CA . SER A 1 313 ? -33.491 23.931 22.122 1.00 79.75 313 SER A CA 1
ATOM 2576 C C . SER A 1 313 ? -34.802 23.247 22.533 1.00 79.75 313 SER A C 1
ATOM 2578 O O . SER A 1 313 ? -35.869 23.868 22.513 1.00 79.75 313 SER A O 1
ATOM 2580 N N . THR A 1 314 ? -34.738 21.986 22.968 1.00 73.81 314 THR A N 1
ATOM 2581 C CA . THR A 1 314 ? -35.910 21.262 23.488 1.00 73.81 314 THR A CA 1
ATOM 2582 C C . THR A 1 314 ? -36.351 21.789 24.857 1.00 73.81 314 THR A C 1
ATOM 2584 O O . THR A 1 314 ? -37.552 21.933 25.093 1.00 73.81 314 THR A O 1
ATOM 2587 N N . ALA A 1 315 ? -35.414 22.188 25.722 1.00 73.38 315 ALA A N 1
ATOM 2588 C CA . ALA A 1 315 ? -35.731 22.811 27.007 1.00 73.38 315 ALA A CA 1
ATOM 2589 C C . ALA A 1 315 ? -36.402 24.195 26.866 1.00 73.38 315 ALA A C 1
ATOM 2591 O O . ALA A 1 315 ? -37.334 24.510 27.613 1.00 73.38 315 ALA A O 1
ATOM 2592 N N . GLU A 1 316 ? -35.975 25.019 25.902 1.00 69.81 316 GLU A N 1
ATOM 2593 C CA . GLU A 1 316 ? -36.561 26.350 25.669 1.00 69.81 316 GLU A CA 1
ATOM 2594 C C . GLU A 1 316 ? -37.943 26.278 24.992 1.00 69.81 316 GLU A C 1
ATOM 2596 O O . GLU A 1 316 ? -38.845 27.032 25.365 1.00 69.81 316 GLU A O 1
ATOM 2601 N N . ASN A 1 317 ? -38.178 25.304 24.104 1.00 59.34 317 ASN A N 1
ATOM 2602 C CA . ASN A 1 317 ? -39.499 25.092 23.493 1.00 59.34 317 ASN A CA 1
ATOM 2603 C C . ASN A 1 317 ? -40.567 24.580 24.478 1.00 59.34 317 ASN A C 1
ATOM 2605 O O . ASN A 1 317 ? -41.759 24.802 24.262 1.00 59.34 317 ASN A O 1
ATOM 2609 N N . CYS A 1 318 ? -40.173 23.970 25.599 1.00 56.97 318 CYS A N 1
ATOM 2610 C CA . CYS A 1 318 ? -41.104 23.570 26.659 1.00 56.97 318 CYS A CA 1
ATOM 2611 C C . CYS A 1 318 ? -41.504 24.721 27.603 1.00 56.97 318 CYS A C 1
ATOM 2613 O O . CYS A 1 318 ? -42.474 24.583 28.348 1.00 56.97 318 CYS A O 1
ATOM 2615 N N . ARG A 1 319 ? -40.811 25.871 27.577 1.00 56.19 319 ARG A N 1
ATOM 2616 C CA . ARG A 1 319 ? -41.109 27.025 28.453 1.00 56.19 319 ARG A CA 1
ATOM 2617 C C . ARG A 1 319 ? -42.011 28.093 27.824 1.00 56.19 319 ARG A C 1
ATOM 2619 O O . ARG A 1 319 ? -42.436 29.004 28.528 1.00 56.19 319 ARG A O 1
ATOM 2626 N N . LEU A 1 320 ? -42.368 27.966 26.546 1.00 49.22 320 LEU A N 1
ATOM 2627 C CA . LEU A 1 320 ? -43.214 28.926 25.822 1.00 49.22 320 LEU A CA 1
ATOM 2628 C C . LEU A 1 320 ? -44.597 28.353 25.462 1.00 49.22 320 LEU A C 1
ATOM 2630 O O . LEU A 1 320 ? -45.046 28.429 24.322 1.00 49.22 320 LEU A O 1
ATOM 2634 N N . ARG A 1 321 ? -45.325 27.823 26.453 1.00 46.75 321 ARG A N 1
ATOM 2635 C CA . ARG A 1 321 ? -46.798 27.772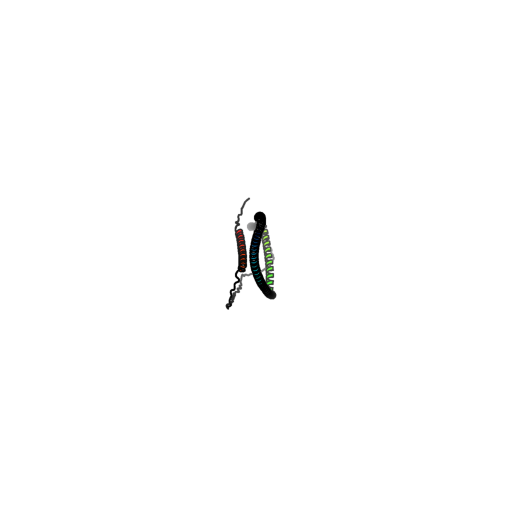 26.395 1.00 46.75 321 ARG A CA 1
ATOM 2636 C C . ARG A 1 321 ? -47.394 28.496 27.601 1.00 46.75 321 ARG A C 1
ATOM 2638 O O . ARG A 1 321 ? -47.581 27.877 28.647 1.00 46.75 321 ARG A O 1
ATOM 2645 N N . PRO A 1 322 ? -47.708 29.796 27.484 1.00 54.44 322 PRO A N 1
ATOM 2646 C CA . PRO A 1 322 ? -48.575 30.446 28.445 1.00 54.44 322 PRO A CA 1
ATOM 2647 C C . PRO A 1 322 ? -50.012 29.952 28.248 1.00 54.44 322 PRO A C 1
ATOM 2649 O O . PRO A 1 322 ? -50.548 29.914 27.138 1.00 54.44 322 PRO A O 1
ATOM 2652 N N . TYR A 1 323 ? -50.617 29.565 29.366 1.00 50.06 323 TYR A N 1
ATOM 2653 C CA . TYR A 1 323 ? -52.038 29.318 29.538 1.00 50.06 323 TYR A CA 1
ATOM 2654 C C . TYR A 1 323 ? -52.870 30.434 28.895 1.00 50.06 323 TYR A C 1
ATOM 2656 O O . TYR A 1 323 ? -52.820 31.583 29.327 1.00 50.06 323 TYR A O 1
ATOM 2664 N N . THR A 1 324 ? -53.684 30.086 27.903 1.00 48.31 324 THR A N 1
ATOM 2665 C CA . THR A 1 324 ? -54.865 30.871 27.537 1.00 48.31 324 THR A CA 1
ATOM 2666 C C . THR A 1 324 ? -56.070 29.940 27.571 1.00 48.31 324 THR A C 1
ATOM 2668 O O . THR A 1 324 ? -56.326 29.168 26.653 1.00 48.31 324 THR A O 1
ATOM 2671 N N . CYS A 1 325 ? -56.787 29.980 28.693 1.00 47.59 325 CYS A N 1
ATOM 2672 C CA . CYS A 1 325 ? -58.165 29.516 28.778 1.00 47.59 325 CYS A CA 1
ATOM 2673 C C . CYS A 1 325 ? -59.068 30.580 28.144 1.00 47.59 325 CYS A C 1
ATOM 2675 O O . CYS A 1 325 ? -59.012 31.728 28.590 1.00 47.59 325 CYS A O 1
ATOM 2677 N N . PRO A 1 326 ? -59.977 30.231 27.223 1.00 55.41 326 PRO A N 1
ATOM 2678 C CA . PRO A 1 326 ? -61.201 30.978 27.062 1.00 55.41 326 PRO A CA 1
ATOM 2679 C C . PRO A 1 326 ? -62.297 30.277 27.864 1.00 55.41 326 PRO A C 1
ATOM 2681 O O . PRO A 1 326 ? -62.791 29.209 27.505 1.00 55.41 326 PRO A O 1
ATOM 2684 N N . LEU A 1 327 ? -62.678 30.923 28.966 1.00 57.94 327 LEU A N 1
ATOM 2685 C CA . LEU A 1 327 ? -64.054 30.898 29.439 1.00 57.94 327 LEU A CA 1
ATOM 2686 C C . LEU A 1 327 ? -64.941 31.291 28.248 1.00 57.94 327 LEU A C 1
ATOM 2688 O O . LEU A 1 327 ? -64.800 32.400 27.733 1.00 57.94 327 LEU A O 1
ATOM 2692 N N . HIS A 1 328 ? -65.870 30.434 27.840 1.00 44.47 328 HIS A N 1
ATOM 2693 C CA . HIS A 1 328 ? -67.062 30.915 27.158 1.00 44.47 328 HIS A CA 1
ATOM 2694 C C . HIS A 1 328 ? -68.294 30.209 27.706 1.00 44.47 328 HIS A C 1
ATOM 2696 O O . HIS A 1 328 ? -68.511 29.016 27.525 1.00 44.47 328 HIS A O 1
ATOM 2702 N N . ILE A 1 329 ? -69.048 31.026 28.431 1.00 55.22 329 ILE A N 1
ATOM 2703 C CA . ILE A 1 329 ? -70.447 30.881 28.798 1.00 55.22 329 ILE A CA 1
ATOM 2704 C C . ILE A 1 329 ? -71.252 30.632 27.517 1.00 55.22 329 ILE A C 1
ATOM 2706 O O . ILE A 1 329 ? -71.161 31.452 26.600 1.00 55.22 329 ILE A O 1
ATOM 2710 N N . TYR A 1 330 ? -71.989 29.521 27.469 1.00 52.97 330 TYR A N 1
ATOM 2711 C CA . TYR A 1 330 ? -73.443 29.459 27.260 1.00 52.97 330 TYR A CA 1
ATOM 2712 C C . TYR A 1 330 ? -73.974 28.074 27.631 1.00 52.97 330 TYR A C 1
ATOM 2714 O O . TYR A 1 330 ? -73.305 27.078 27.278 1.00 52.97 330 TYR A O 1
#

Solvent-accessible surface area (backbone atoms only — not comparable to full-atom values): 19843 Å² total; per-residue (Å²): 142,71,66,69,62,59,54,60,58,51,52,51,59,54,47,52,54,48,50,53,49,51,52,51,51,46,54,51,51,52,53,50,51,52,53,48,51,53,50,48,54,52,51,52,54,51,50,51,52,52,51,52,52,50,54,52,51,51,52,51,50,54,51,53,52,51,51,50,53,51,52,50,52,50,52,54,50,52,50,52,51,51,54,50,50,51,52,52,52,53,51,53,48,53,52,51,55,52,51,51,52,53,50,54,50,53,50,51,54,49,55,50,52,51,49,54,50,50,54,50,49,54,50,49,53,51,52,48,53,53,49,51,51,53,53,63,64,36,68,68,49,47,52,48,53,53,48,52,53,52,47,54,50,50,51,52,48,49,55,51,50,53,52,51,52,51,51,49,51,53,49,53,49,51,52,53,68,67,50,46,65,64,59,54,49,51,49,54,49,53,51,51,51,51,51,50,52,52,52,49,52,51,46,53,51,48,51,51,48,51,50,50,50,53,50,49,50,50,50,48,59,65,48,70,78,71,74,88,85,82,90,80,91,86,84,81,90,78,91,80,87,89,77,89,79,91,78,91,81,88,84,87,91,83,92,83,90,82,88,87,79,91,80,91,80,90,80,88,78,89,86,82,88,84,86,85,88,82,83,85,80,86,75,88,89,81,83,71,72,68,58,58,58,52,53,52,55,51,52,52,52,50,52,54,52,51,52,51,52,52,55,51,52,54,57,56,64,70,72,72,70,80,90,80,81,80,89,74,93,128

Mean predicted aligned error: 19.97 Å

Sequence (330 aa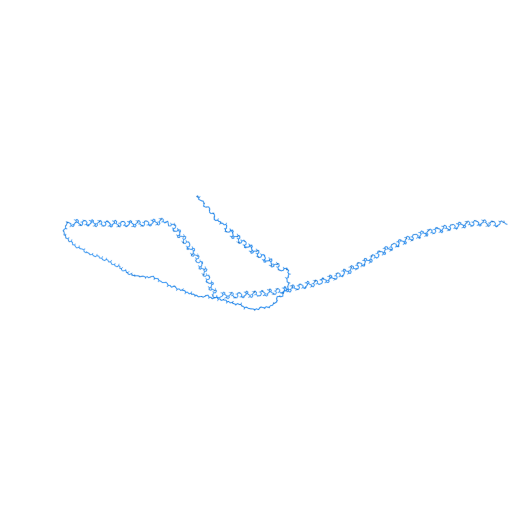):
MAVQEKMALNTGSDLDSLIHSLEYENQQYVKMIEKENQRIQYLEAQEQEKTQAITELQTCLTNLELDTKNNHRQLVHNKNTLESLKKTKTVLQAHRDALQKQLEMLQFENDEQRREFEETIQLYEKTWTDYDAIYKSLPLYKTLLESESRLAESEAEHTKWQRQKNELNRKMQATRDEMDFRDWQRFCIRIADKWLSSRRKKKEFMDAVVEKETLQAKMEEIRGKNNSSLNTTGLPETSQDMDTDDTQTETSPDLTSSEENVTEQDTTLTERGAGDGGDFIATSLTGTQKYYSFSLLFLLLLCVVIEWIFERSTAENCRLRPYTCPLHIY

pLDDT: mean 77.89, std 23.96, range [27.12, 98.81]

Organism: NCBI:txid31220

Foldseek 3Di:
DPVVVVVVVVVVVVVVVVVVVVVVVVVVVVVVVVVVVVVVVVVVVVVVVVVVVVVVVVVVVVVVVVVVVVVVVVVVVVVVVVVVVVVVVVVVVVVVVVVVVVVVVVVVVVVVVVVVVVVVVVVVVVVVVVVVVVVCVDPVVVVVVVVVVVVVVVVVVVVVVVVVVVVVVVVVVVVVVVPPVVVVVVVVVVVVVVVVVVVVVVVVVVVVVVVVVVVVVVVVVVVVVDDDDDYDDDDDDDDDDDDDDDDDDDDDDDDDDDDDDDDDDDDDDDDDDDDDDDDDDDDDPDDDPVVVVVVVVVVVVVVVVVVVVVVVVVVVVVVPDDDDDDDDDD